Protein AF-A0A3D5HPN5-F1 (afdb_monomer_lite)

Radius of gyration: 31.4 Å; chains: 1; bounding box: 54×37×123 Å

pLDDT: mean 72.13, std 19.08, range [38.84, 93.5]

Structure (mmCIF, N/CA/C/O backbone):
data_AF-A0A3D5HPN5-F1
#
_entry.id   AF-A0A3D5HPN5-F1
#
loop_
_atom_site.group_PDB
_atom_site.id
_atom_site.type_symbol
_atom_site.label_atom_id
_atom_site.label_alt_id
_atom_site.label_comp_id
_atom_site.label_asym_id
_atom_site.label_entity_id
_atom_site.label_seq_id
_atom_site.pdbx_PDB_ins_code
_atom_site.Cartn_x
_atom_site.Cartn_y
_atom_site.Cartn_z
_atom_site.occupancy
_atom_site.B_iso_or_equiv
_atom_site.auth_seq_id
_atom_site.auth_comp_id
_atom_site.auth_asym_id
_atom_site.auth_atom_id
_atom_site.pdbx_PDB_model_num
ATOM 1 N N . HIS A 1 1 ? 16.144 11.617 48.135 1.00 42.22 1 HIS A N 1
ATOM 2 C CA . HIS A 1 1 ? 15.594 12.261 49.349 1.00 42.22 1 HIS A CA 1
ATOM 3 C C . HIS A 1 1 ? 16.142 11.553 50.582 1.00 42.22 1 HIS A C 1
ATOM 5 O O . HIS A 1 1 ? 16.387 10.356 50.492 1.00 42.22 1 HIS A O 1
ATOM 11 N N . ASN A 1 2 ? 16.353 12.266 51.689 1.00 40.66 2 ASN A N 1
ATOM 12 C CA . ASN A 1 2 ? 16.550 11.660 53.006 1.00 40.66 2 ASN A CA 1
ATOM 13 C C . ASN A 1 2 ? 15.157 11.457 53.614 1.00 40.66 2 ASN A C 1
ATOM 15 O O . ASN A 1 2 ? 14.205 12.149 53.241 1.00 40.66 2 ASN A O 1
ATOM 19 N N . THR A 1 3 ? 15.052 10.480 54.507 1.00 45.75 3 THR A N 1
ATOM 20 C CA . THR A 1 3 ? 13.902 10.179 55.369 1.00 45.75 3 THR A CA 1
ATOM 21 C C . THR A 1 3 ? 13.240 11.389 56.053 1.00 45.75 3 THR A C 1
ATOM 23 O O . THR A 1 3 ? 12.090 11.272 56.453 1.00 45.75 3 THR A O 1
ATOM 26 N N . ASP A 1 4 ? 13.888 12.556 56.102 1.00 49.00 4 ASP A N 1
ATOM 27 C CA . ASP A 1 4 ? 13.364 13.820 56.644 1.00 49.00 4 ASP A CA 1
ATOM 28 C C . ASP A 1 4 ? 12.726 14.776 55.602 1.00 49.00 4 ASP A C 1
ATOM 30 O O . ASP A 1 4 ? 12.413 15.928 55.895 1.00 49.00 4 ASP A O 1
ATOM 34 N N . GLY A 1 5 ? 12.543 14.351 54.345 1.00 49.59 5 GLY A N 1
ATOM 35 C CA . GLY A 1 5 ? 11.707 15.073 53.368 1.00 49.59 5 GLY A CA 1
ATOM 36 C C . GLY A 1 5 ? 12.278 16.381 52.792 1.00 49.59 5 GLY A C 1
ATOM 37 O O . GLY A 1 5 ? 11.596 17.057 52.020 1.00 49.59 5 GLY A O 1
ATOM 38 N N . ARG A 1 6 ? 13.532 16.745 53.087 1.00 47.00 6 ARG A N 1
ATOM 39 C CA . ARG A 1 6 ? 14.185 17.922 52.482 1.00 47.00 6 ARG A CA 1
ATOM 40 C C . ARG A 1 6 ? 14.645 17.637 51.048 1.00 47.00 6 ARG A C 1
ATOM 42 O O . ARG A 1 6 ? 15.247 16.596 50.762 1.00 47.00 6 ARG A O 1
ATOM 49 N N . LYS A 1 7 ? 14.375 18.579 50.138 1.00 51.31 7 LYS A N 1
ATOM 50 C CA . LYS A 1 7 ? 14.874 18.576 48.754 1.00 51.31 7 LYS A CA 1
ATOM 51 C C . LYS A 1 7 ? 16.008 19.590 48.639 1.00 51.31 7 LYS A C 1
ATOM 53 O O . LYS A 1 7 ? 15.831 20.742 49.016 1.00 51.31 7 LYS A O 1
ATOM 58 N N . LEU A 1 8 ? 17.161 19.135 48.162 1.00 53.38 8 LEU A N 1
ATOM 59 C CA . LEU A 1 8 ? 18.343 19.956 47.933 1.00 53.38 8 LEU A CA 1
ATOM 60 C C . LEU A 1 8 ? 18.669 19.864 46.440 1.00 53.38 8 LEU A C 1
ATOM 62 O O . LEU A 1 8 ? 18.852 18.759 45.931 1.00 53.38 8 LEU A O 1
ATOM 66 N N . GLU A 1 9 ? 18.700 20.997 45.746 1.00 52.34 9 GLU A N 1
ATOM 67 C CA . GLU A 1 9 ? 19.125 21.078 44.346 1.00 52.34 9 GLU A CA 1
ATOM 68 C C . GLU A 1 9 ? 20.562 21.601 44.311 1.00 52.34 9 GLU A C 1
ATOM 70 O O . GLU A 1 9 ? 20.848 22.677 44.836 1.00 52.34 9 GLU A O 1
ATOM 75 N N . LEU A 1 10 ? 21.484 20.818 43.743 1.00 57.06 10 LEU A N 1
ATOM 76 C CA . LEU A 1 10 ? 22.907 21.152 43.675 1.00 57.06 10 LEU A CA 1
ATOM 77 C C . LEU A 1 10 ? 23.381 21.204 42.215 1.00 57.06 10 LEU A C 1
ATOM 79 O O . LEU A 1 10 ? 23.051 20.305 41.438 1.00 57.06 10 LEU A O 1
ATOM 83 N N . PRO A 1 11 ? 24.211 22.195 41.838 1.00 53.53 11 PRO A N 1
ATOM 84 C CA . PRO A 1 11 ? 24.920 22.188 40.563 1.00 53.53 11 PRO A CA 1
ATOM 85 C C . PRO A 1 11 ? 25.829 20.957 40.440 1.00 53.53 11 PRO A C 1
ATOM 87 O O . PRO A 1 11 ? 26.523 20.580 41.387 1.00 53.53 11 PRO A O 1
ATOM 90 N N . ASN A 1 12 ? 25.873 20.358 39.248 1.00 46.84 12 ASN A N 1
ATOM 91 C CA . ASN A 1 12 ? 26.497 19.052 38.987 1.00 46.84 12 ASN A CA 1
ATOM 92 C C . ASN A 1 12 ? 27.969 18.939 39.454 1.00 46.84 12 ASN A C 1
ATOM 94 O O . ASN A 1 12 ? 28.410 17.899 39.937 1.00 46.84 12 ASN A O 1
ATOM 98 N N . ALA A 1 13 ? 28.730 20.034 39.377 1.00 53.75 13 ALA A N 1
ATOM 99 C CA . ALA A 1 13 ? 30.124 20.071 39.820 1.00 53.75 13 ALA A CA 1
ATOM 100 C C . ALA A 1 13 ? 30.289 19.887 41.343 1.00 53.75 13 ALA A C 1
ATOM 102 O O . ALA A 1 13 ? 31.284 19.319 41.792 1.00 53.75 13 ALA A O 1
ATOM 103 N N . GLN A 1 14 ? 29.311 20.333 42.138 1.00 56.56 14 GLN A N 1
ATOM 104 C CA . GLN A 1 14 ? 29.329 20.195 43.596 1.00 56.56 14 GLN A CA 1
ATOM 105 C C . GLN A 1 14 ? 28.924 18.779 44.030 1.00 56.56 14 GLN A C 1
ATOM 107 O O . GLN A 1 14 ? 29.543 18.207 44.927 1.00 56.56 14 GLN A O 1
ATOM 112 N N . TYR A 1 15 ? 27.967 18.171 43.320 1.00 58.53 15 TYR A N 1
ATOM 113 C CA . TYR A 1 15 ? 27.531 16.789 43.541 1.00 58.53 15 TYR A CA 1
ATOM 114 C C . TYR A 1 15 ? 28.690 15.786 43.446 1.00 58.53 15 TYR A C 1
ATOM 116 O O . TYR A 1 15 ? 28.858 14.933 44.315 1.00 58.53 15 TYR A O 1
ATOM 124 N N . MET A 1 16 ? 29.545 15.936 42.432 1.00 55.94 16 MET A N 1
ATOM 125 C CA . MET A 1 16 ? 30.673 15.026 42.199 1.00 55.94 16 MET A CA 1
ATOM 126 C C . MET A 1 16 ? 31.733 15.081 43.309 1.00 55.94 16 MET A C 1
ATOM 128 O O . MET A 1 16 ? 32.413 14.087 43.560 1.00 55.94 16 MET A O 1
ATOM 132 N N . LYS A 1 17 ? 31.872 16.225 43.991 1.00 62.09 17 LYS A N 1
ATOM 133 C CA . LYS A 1 17 ? 32.887 16.438 45.034 1.00 62.09 17 LYS A CA 1
ATOM 134 C C . LYS A 1 17 ? 32.486 15.835 46.381 1.00 62.09 17 LYS A C 1
ATOM 136 O O . LYS A 1 17 ? 33.342 15.387 47.137 1.00 62.09 17 LYS A O 1
ATOM 141 N N . GLU A 1 18 ? 31.190 15.799 46.662 1.00 53.56 18 GLU A N 1
ATOM 142 C CA . GLU A 1 18 ? 30.626 15.324 47.930 1.00 53.56 18 GLU A CA 1
ATOM 143 C C . GLU A 1 18 ? 29.959 13.939 47.799 1.00 53.56 18 GLU A C 1
ATOM 145 O O . GLU A 1 18 ? 29.442 13.396 48.769 1.00 53.56 18 GLU A O 1
ATOM 150 N N . PHE A 1 19 ? 30.023 13.309 46.619 1.00 52.69 19 PHE A N 1
ATOM 151 C CA . PHE A 1 19 ? 29.369 12.032 46.295 1.00 52.69 19 PHE A CA 1
ATOM 152 C C . PHE A 1 19 ? 29.635 10.894 47.302 1.00 52.69 19 PHE A C 1
ATOM 154 O O . PHE A 1 19 ? 28.786 10.023 47.497 1.00 52.69 19 PHE A O 1
ATOM 161 N N . GLN A 1 20 ? 30.790 10.893 47.976 1.00 53.38 20 GLN A N 1
ATOM 162 C CA . GLN A 1 20 ? 31.121 9.855 48.956 1.00 53.38 20 GLN A CA 1
ATOM 163 C C . GLN A 1 20 ? 30.367 9.982 50.291 1.00 53.38 20 GLN A C 1
ATOM 165 O O . GLN A 1 20 ? 30.193 8.964 50.957 1.00 53.38 20 GLN A O 1
ATOM 170 N N . SER A 1 21 ? 29.880 11.168 50.679 1.00 50.44 21 SER A N 1
ATOM 171 C CA . SER A 1 21 ? 29.141 11.350 51.942 1.00 50.44 21 SER A CA 1
ATOM 172 C C . SER A 1 21 ? 27.656 10.989 51.825 1.00 50.44 21 SER A C 1
ATOM 174 O O . SER A 1 21 ? 27.036 10.598 52.811 1.00 50.44 21 SER A O 1
ATOM 176 N N . TYR A 1 22 ? 27.084 11.049 50.618 1.00 51.06 22 TYR A N 1
ATOM 177 C CA . TYR A 1 22 ? 25.662 10.768 50.380 1.00 51.06 22 TYR A CA 1
ATOM 178 C C . TYR A 1 22 ? 25.342 9.283 50.174 1.00 51.06 22 TYR A C 1
ATOM 180 O O . TYR A 1 22 ? 24.170 8.902 50.145 1.00 51.06 22 TYR A O 1
ATOM 188 N N . LYS A 1 23 ? 26.367 8.430 50.055 1.00 50.00 23 LYS A N 1
ATOM 189 C CA . LYS A 1 23 ? 26.209 7.004 49.738 1.00 50.00 23 LYS A CA 1
ATOM 190 C C . LYS A 1 23 ? 25.506 6.203 50.844 1.00 50.00 23 LYS A C 1
ATOM 192 O O . LYS A 1 23 ? 25.018 5.111 50.568 1.00 50.00 23 LYS A O 1
ATOM 197 N N . THR A 1 24 ? 25.438 6.729 52.068 1.00 49.22 24 THR A N 1
ATOM 198 C CA . THR A 1 24 ? 25.010 5.957 53.246 1.00 49.22 24 THR A CA 1
ATOM 199 C C . THR A 1 24 ? 23.600 6.276 53.761 1.00 49.22 24 THR A C 1
ATOM 201 O O . THR A 1 24 ? 23.084 5.487 54.541 1.00 49.22 24 THR A O 1
ATOM 204 N N . GLU A 1 25 ? 22.927 7.346 53.310 1.00 45.09 25 GLU A N 1
ATOM 205 C CA . GLU A 1 25 ? 21.586 7.714 53.836 1.00 45.09 25 GLU A CA 1
ATOM 206 C C . GLU A 1 25 ? 20.528 8.121 52.789 1.00 45.09 25 GLU A C 1
ATOM 208 O O . GLU A 1 25 ? 19.445 8.589 53.143 1.00 45.09 25 GLU A O 1
ATOM 213 N N . TRP A 1 26 ? 20.779 7.939 51.489 1.00 46.66 26 TRP A N 1
ATOM 214 C CA . TRP A 1 26 ? 19.859 8.422 50.450 1.00 46.66 26 TRP A CA 1
ATOM 215 C C . TRP A 1 26 ? 19.484 7.306 49.470 1.00 46.66 26 TRP A C 1
ATOM 217 O O . TRP A 1 26 ? 20.322 6.806 48.724 1.00 46.66 26 TRP A O 1
ATOM 227 N N . LYS A 1 27 ? 18.196 6.933 49.428 1.00 46.19 27 LYS A N 1
ATOM 228 C CA . LYS A 1 27 ? 17.642 6.142 48.318 1.00 46.19 27 LYS A CA 1
ATOM 229 C C . LYS A 1 27 ? 17.498 7.044 47.092 1.00 46.19 27 LYS A C 1
ATOM 231 O O . LYS A 1 27 ? 16.880 8.113 47.163 1.00 46.19 27 LYS A O 1
ATOM 236 N N . VAL A 1 28 ? 18.066 6.589 45.979 1.00 46.81 28 VAL A N 1
ATOM 237 C CA . VAL A 1 28 ? 17.855 7.161 44.648 1.00 46.81 28 VAL A CA 1
ATOM 238 C C . VAL A 1 28 ? 16.381 6.959 44.307 1.00 46.81 28 VAL A C 1
ATOM 240 O O . VAL A 1 28 ? 15.907 5.828 44.236 1.00 46.81 28 VAL A O 1
ATOM 243 N N . VAL A 1 29 ? 15.638 8.057 44.193 1.00 46.69 29 VAL A N 1
ATOM 244 C CA . VAL A 1 29 ? 14.293 8.033 43.619 1.00 46.69 29 VAL A CA 1
ATOM 245 C C . VAL A 1 29 ? 14.517 8.148 42.124 1.00 46.69 29 VAL A C 1
ATOM 247 O O . VAL A 1 29 ? 15.005 9.180 41.662 1.00 46.69 29 VAL A O 1
ATOM 250 N N . ASP A 1 30 ? 14.249 7.054 41.415 1.00 44.34 30 ASP A N 1
ATOM 251 C CA . ASP A 1 30 ? 14.296 7.019 39.964 1.00 44.34 30 ASP A CA 1
ATOM 252 C C . ASP A 1 30 ? 13.464 8.155 39.383 1.00 44.34 30 ASP A C 1
ATOM 254 O O . ASP A 1 30 ? 12.401 8.525 39.889 1.00 44.34 30 ASP A O 1
ATOM 258 N N . ASN A 1 31 ? 14.029 8.712 38.323 1.00 41.84 31 ASN A N 1
ATOM 259 C CA . ASN A 1 31 ? 13.531 9.806 37.521 1.00 41.84 31 ASN A CA 1
ATOM 260 C C . ASN A 1 31 ? 12.000 9.744 37.387 1.00 41.84 31 ASN A C 1
ATOM 262 O O . ASN A 1 31 ? 11.464 8.877 36.695 1.00 41.84 31 ASN A O 1
ATOM 266 N N . ILE A 1 32 ? 11.291 10.677 38.025 1.00 45.50 32 ILE A N 1
ATOM 267 C CA . ILE A 1 32 ? 9.879 10.903 37.726 1.00 45.50 32 ILE A CA 1
ATOM 268 C C . ILE A 1 32 ? 9.870 11.563 36.347 1.00 45.50 32 ILE A C 1
ATOM 270 O O . ILE A 1 32 ? 9.949 12.784 36.230 1.00 45.50 32 ILE A O 1
ATOM 274 N N . GLN A 1 33 ? 9.848 10.743 35.294 1.00 45.28 33 GLN A N 1
ATOM 275 C CA . GLN A 1 33 ? 9.456 11.199 33.971 1.00 45.28 33 GLN A CA 1
ATOM 276 C C . GLN A 1 33 ? 8.007 11.648 34.101 1.00 45.28 33 GLN A C 1
ATOM 278 O O . GLN A 1 33 ? 7.089 10.835 34.165 1.00 45.28 33 GLN A O 1
ATOM 283 N N . THR A 1 34 ? 7.802 12.954 34.220 1.00 43.41 34 THR A N 1
ATOM 284 C CA . THR A 1 34 ? 6.497 13.553 33.983 1.00 43.41 34 THR A CA 1
ATOM 285 C C . THR A 1 34 ? 6.050 13.100 32.598 1.00 43.41 34 THR A C 1
ATOM 287 O O . THR A 1 34 ? 6.672 13.473 31.601 1.00 43.41 34 THR A O 1
ATOM 290 N N . GLU A 1 35 ? 5.026 12.248 32.540 1.00 51.44 35 GLU A N 1
ATOM 291 C CA . GLU A 1 35 ? 4.391 11.877 31.280 1.00 51.44 35 GLU A CA 1
ATOM 292 C C . GLU A 1 35 ? 4.008 13.174 30.552 1.00 51.44 35 GLU A C 1
ATOM 294 O O . GLU A 1 35 ? 3.398 14.053 31.169 1.00 51.44 35 GLU A O 1
ATOM 299 N N . PRO A 1 36 ? 4.383 13.362 29.276 1.00 44.97 36 PRO A N 1
ATOM 300 C CA . PRO A 1 36 ? 3.988 14.556 28.547 1.00 44.97 36 PRO A CA 1
ATOM 301 C C . PRO A 1 36 ? 2.453 14.633 28.493 1.00 44.97 36 PRO A C 1
ATOM 303 O O . PRO A 1 36 ? 1.799 13.794 27.876 1.00 44.97 36 PRO A O 1
ATOM 306 N N . THR A 1 37 ? 1.877 15.665 29.123 1.00 50.19 37 THR A N 1
ATOM 307 C CA . THR A 1 37 ? 0.427 15.963 29.212 1.00 50.19 37 THR A CA 1
ATOM 308 C C . THR A 1 37 ? -0.190 16.409 27.881 1.00 50.19 37 THR A C 1
ATOM 310 O O . THR A 1 37 ? -1.213 17.084 27.827 1.00 50.19 37 THR A O 1
ATOM 313 N N . VAL A 1 38 ? 0.402 16.003 26.769 1.00 48.47 38 VAL A N 1
ATOM 314 C CA . VAL A 1 38 ? -0.267 15.987 25.481 1.00 48.47 38 VAL A CA 1
ATOM 315 C C . VAL A 1 38 ? -0.040 14.578 24.978 1.00 48.47 38 VAL A C 1
ATOM 317 O O . VAL A 1 38 ? 1.082 14.219 24.623 1.00 48.47 38 VAL A O 1
ATOM 320 N N . LYS A 1 39 ? -1.095 13.753 24.941 1.00 46.75 39 LYS A N 1
ATOM 321 C CA . LYS A 1 39 ? -1.110 12.633 23.998 1.00 46.75 39 LYS A CA 1
ATOM 322 C C . LYS A 1 39 ? -0.911 13.280 22.633 1.00 46.75 39 LYS A C 1
ATOM 324 O O . LYS A 1 39 ? -1.887 13.714 22.031 1.00 46.75 39 LYS A O 1
ATOM 329 N N . LYS A 1 40 ? 0.339 13.395 22.177 1.00 41.81 40 LYS A N 1
ATOM 330 C CA . LYS A 1 40 ? 0.646 13.697 20.788 1.00 41.81 40 LYS A CA 1
ATOM 331 C C . LYS A 1 40 ? -0.064 12.581 20.045 1.00 41.81 40 LYS A C 1
ATOM 333 O O . LYS A 1 40 ? 0.291 11.407 20.180 1.00 41.81 40 LYS A O 1
ATOM 338 N N . THR A 1 41 ? -1.190 12.898 19.422 1.00 44.81 41 THR A N 1
ATOM 339 C CA . THR A 1 41 ? -1.869 11.954 18.555 1.00 44.81 41 THR A CA 1
ATOM 340 C C . THR A 1 41 ? -0.815 11.570 17.538 1.00 44.81 41 THR A C 1
ATOM 342 O O . THR A 1 41 ? -0.375 12.419 16.773 1.00 44.81 41 THR A O 1
ATOM 345 N N . LYS A 1 42 ? -0.359 10.311 17.565 1.00 49.69 42 LYS A N 1
ATOM 346 C CA . LYS A 1 42 ? 0.682 9.771 16.668 1.00 49.69 42 LYS A CA 1
ATOM 347 C C . LYS A 1 42 ? 0.391 9.995 15.173 1.00 49.69 42 LYS A C 1
ATOM 349 O O . LYS A 1 42 ? 1.218 9.665 14.343 1.00 49.69 42 LYS A O 1
ATOM 354 N N . LEU A 1 43 ? -0.795 10.507 14.857 1.00 52.09 43 LEU A N 1
ATOM 355 C CA . LEU A 1 43 ? -1.311 10.816 13.538 1.00 52.09 43 LEU A CA 1
ATOM 356 C C . LEU A 1 43 ? -1.069 12.267 13.084 1.00 52.09 43 LEU A C 1
ATOM 358 O O . LEU A 1 43 ? -1.373 12.572 11.945 1.00 52.09 43 LEU A O 1
ATOM 362 N N . SER A 1 44 ? -0.565 13.159 13.950 1.00 49.09 44 SER A N 1
ATOM 363 C CA . SER A 1 44 ? -0.271 14.554 13.568 1.00 49.09 44 SER A CA 1
ATOM 364 C C . SER A 1 44 ? 1.073 14.717 12.848 1.00 49.09 44 SER A C 1
ATOM 366 O O . SER A 1 44 ? 1.325 15.784 12.312 1.00 49.09 44 SER A O 1
ATOM 368 N N . ASP A 1 45 ? 1.913 13.676 12.859 1.00 55.88 45 ASP A N 1
ATOM 369 C CA . ASP A 1 45 ? 3.194 13.599 12.138 1.00 55.88 45 ASP A CA 1
ATOM 370 C C . ASP A 1 45 ? 3.068 12.671 10.904 1.00 55.88 45 ASP A C 1
ATOM 372 O O . ASP A 1 45 ? 4.021 11.999 10.516 1.00 55.88 45 ASP A O 1
ATOM 376 N N . PHE A 1 46 ? 1.853 12.501 10.371 1.00 72.12 46 PHE A N 1
ATOM 377 C CA . PHE A 1 46 ? 1.599 11.604 9.248 1.00 72.12 46 PHE A CA 1
ATOM 378 C C . PHE A 1 46 ? 1.802 12.365 7.942 1.00 72.12 46 PHE A C 1
ATOM 380 O O . PHE A 1 46 ? 0.881 13.038 7.513 1.00 72.12 46 PHE A O 1
ATOM 387 N N . GLU A 1 47 ? 2.988 12.270 7.347 1.00 80.31 47 GLU A N 1
ATOM 388 C CA . GLU A 1 47 ? 3.288 12.862 6.039 1.00 80.31 47 GLU A CA 1
ATOM 389 C C . GLU A 1 47 ? 3.090 11.815 4.937 1.00 80.31 47 GLU A C 1
ATOM 391 O O . GLU A 1 47 ? 3.686 10.730 4.975 1.00 80.31 47 GLU A O 1
ATOM 396 N N . VAL A 1 48 ? 2.232 12.134 3.969 1.00 86.06 48 VAL A N 1
ATOM 397 C CA . VAL A 1 48 ? 1.980 11.311 2.784 1.00 86.06 48 VAL A CA 1
ATOM 398 C C . VAL A 1 48 ? 2.190 12.156 1.547 1.00 86.06 48 VAL A C 1
ATOM 400 O O . VAL A 1 48 ? 1.560 13.194 1.377 1.00 86.06 48 VAL A O 1
ATOM 403 N N . MET A 1 49 ? 3.052 11.663 0.671 1.00 88.44 49 MET A N 1
ATOM 404 C CA . MET A 1 49 ? 3.338 12.271 -0.616 1.00 88.44 49 MET A CA 1
ATOM 405 C C . MET A 1 49 ? 2.755 11.422 -1.740 1.00 88.44 49 MET A C 1
ATOM 407 O O . MET A 1 49 ? 2.567 10.208 -1.584 1.00 88.44 49 MET A O 1
ATOM 411 N N . ASP A 1 50 ? 2.499 12.037 -2.886 1.00 87.25 50 ASP A N 1
ATOM 412 C CA . ASP A 1 50 ? 2.335 11.282 -4.125 1.00 87.25 50 ASP A CA 1
ATOM 413 C C . ASP A 1 50 ? 3.681 10.712 -4.626 1.00 87.25 50 ASP A C 1
ATOM 415 O O . ASP A 1 50 ? 4.687 10.671 -3.906 1.00 87.25 50 ASP A O 1
ATOM 419 N N . LEU A 1 51 ? 3.686 10.198 -5.856 1.00 83.06 51 LEU A N 1
ATOM 420 C CA . LEU A 1 51 ? 4.887 9.650 -6.489 1.00 83.06 51 LEU A CA 1
ATOM 421 C C . LEU A 1 51 ? 5.836 10.736 -7.020 1.00 83.06 51 LEU A C 1
ATOM 423 O O . LEU A 1 51 ? 7.028 10.462 -7.163 1.00 83.06 51 LEU A O 1
ATOM 427 N N . ASP A 1 52 ? 5.321 11.939 -7.272 1.00 82.62 52 ASP A N 1
ATOM 428 C CA . ASP A 1 52 ? 6.051 13.116 -7.746 1.00 82.62 52 ASP A CA 1
ATOM 429 C C . ASP A 1 52 ? 6.703 13.902 -6.588 1.00 82.62 52 ASP A C 1
ATOM 431 O O . ASP A 1 52 ? 7.619 14.700 -6.798 1.00 82.62 52 ASP A O 1
ATOM 435 N N . GLY A 1 53 ? 6.301 13.613 -5.347 1.00 79.50 53 GLY A N 1
ATOM 436 C CA . GLY A 1 53 ? 6.816 14.223 -4.124 1.00 79.50 53 GLY A CA 1
ATOM 437 C C . GLY A 1 53 ? 5.975 15.385 -3.598 1.00 79.50 53 GLY A C 1
ATOM 438 O O . GLY A 1 53 ? 6.422 16.070 -2.678 1.00 79.50 53 GLY A O 1
ATOM 439 N N . GLU A 1 54 ? 4.779 15.605 -4.142 1.00 84.81 54 GLU A N 1
ATOM 440 C CA . GLU A 1 54 ? 3.844 16.605 -3.629 1.00 84.81 54 GLU A CA 1
ATOM 441 C C . GLU A 1 54 ? 3.186 16.098 -2.338 1.00 84.81 54 GLU A C 1
ATOM 443 O O . GLU A 1 54 ? 2.789 14.934 -2.236 1.00 84.81 54 GLU A O 1
ATOM 448 N N . ASP A 1 55 ? 3.073 16.969 -1.334 1.00 86.50 55 ASP A N 1
ATOM 449 C CA . ASP A 1 55 ? 2.448 16.637 -0.051 1.00 86.50 55 ASP A CA 1
ATOM 450 C C . ASP A 1 55 ? 0.918 16.607 -0.194 1.00 86.50 55 ASP A C 1
ATOM 452 O O . ASP A 1 55 ? 0.276 17.632 -0.424 1.00 86.50 55 ASP A O 1
ATOM 456 N N . LEU A 1 56 ? 0.334 15.418 -0.029 1.00 85.06 56 LEU A N 1
ATOM 457 C CA . LEU A 1 56 ? -1.109 15.168 -0.099 1.00 85.06 56 LEU A CA 1
ATOM 458 C C . LEU A 1 56 ? -1.700 14.791 1.262 1.00 85.06 56 LEU A C 1
ATOM 460 O O . LEU A 1 56 ? -2.784 14.208 1.344 1.00 85.06 56 LEU A O 1
ATOM 464 N N . THR A 1 57 ? -1.009 15.115 2.353 1.00 85.25 57 THR A N 1
ATOM 465 C CA . THR A 1 57 ? -1.417 14.748 3.710 1.00 85.25 57 THR A CA 1
ATOM 466 C C . THR A 1 57 ? -2.817 15.252 4.052 1.00 85.25 57 THR A C 1
ATOM 468 O O . THR A 1 57 ? -3.650 14.487 4.537 1.00 85.25 57 THR A O 1
ATOM 471 N N . GLU A 1 58 ? -3.114 16.528 3.801 1.00 81.25 58 GLU A N 1
ATOM 472 C CA . GLU A 1 58 ? -4.417 17.109 4.147 1.00 81.25 58 GLU A CA 1
ATOM 473 C C . GLU A 1 58 ? -5.559 16.497 3.329 1.00 81.25 58 GLU A C 1
ATOM 475 O O . GLU A 1 58 ? -6.620 16.186 3.878 1.00 81.25 58 GLU A O 1
ATOM 480 N N . GLU A 1 59 ? -5.335 16.259 2.036 1.00 82.31 59 GLU A N 1
ATOM 481 C CA . GLU A 1 59 ? -6.296 15.576 1.169 1.00 82.31 59 GLU A CA 1
ATOM 482 C C . GLU A 1 59 ? -6.541 14.149 1.665 1.00 82.31 59 GLU A C 1
ATOM 484 O O . GLU A 1 59 ? -7.683 13.736 1.858 1.00 82.31 59 GLU A O 1
ATOM 489 N N . PHE A 1 60 ? -5.470 13.422 1.984 1.00 81.69 60 PHE A N 1
ATOM 490 C CA . PHE A 1 60 ? -5.556 12.061 2.494 1.00 81.69 60 PHE A CA 1
ATOM 491 C C . PHE A 1 60 ? -6.300 11.982 3.838 1.00 81.69 60 PHE A C 1
ATOM 493 O O . PHE A 1 60 ? -7.078 11.056 4.075 1.00 81.69 60 PHE A O 1
ATOM 500 N N . LEU A 1 61 ? -6.079 12.945 4.737 1.00 79.94 61 LEU A N 1
ATOM 501 C CA . LEU A 1 61 ? -6.723 12.992 6.053 1.00 79.94 61 LEU A CA 1
ATOM 502 C C . LEU A 1 61 ? -8.178 13.476 5.999 1.00 79.94 61 LEU A C 1
ATOM 504 O O . LEU A 1 61 ? -8.970 13.079 6.859 1.00 79.94 61 LEU A O 1
ATOM 508 N N . SER A 1 62 ? -8.519 14.324 5.027 1.00 81.56 62 SER A N 1
ATOM 509 C CA . SER A 1 62 ? -9.869 14.869 4.840 1.00 81.56 62 SER A CA 1
ATOM 510 C C . SER A 1 62 ? -10.811 13.928 4.092 1.00 81.56 62 SER A C 1
ATOM 512 O O . SER A 1 62 ? -12.013 14.187 4.052 1.00 81.56 62 SER A O 1
ATOM 514 N N . GLU A 1 63 ? -10.309 12.813 3.553 1.00 81.62 63 GLU A N 1
ATOM 515 C CA . GLU A 1 63 ? -11.166 11.814 2.930 1.00 81.62 63 GLU A CA 1
ATOM 516 C C . GLU A 1 63 ? -12.200 11.249 3.908 1.00 81.62 63 GLU A C 1
ATOM 518 O O . GLU A 1 63 ? -11.883 10.600 4.914 1.00 81.62 63 GLU A O 1
ATOM 523 N N . GLU A 1 64 ? -13.465 11.464 3.554 1.00 82.38 64 GLU A N 1
ATOM 524 C CA . GLU A 1 64 ? -14.598 10.888 4.255 1.00 82.38 64 GLU A CA 1
ATOM 525 C C . GLU A 1 64 ? -14.901 9.470 3.755 1.00 82.38 64 GLU A C 1
ATOM 527 O O . GLU A 1 64 ? -14.818 9.160 2.562 1.00 82.38 64 GLU A O 1
ATOM 532 N N . GLY A 1 65 ? -15.303 8.610 4.686 1.00 86.75 65 GLY A N 1
ATOM 533 C CA . GLY A 1 65 ? -15.666 7.225 4.439 1.00 86.75 65 GLY A CA 1
ATOM 534 C C . GLY A 1 65 ? -14.569 6.230 4.797 1.00 86.75 65 GLY A C 1
ATOM 535 O O . GLY A 1 65 ? -13.501 6.560 5.316 1.00 86.75 65 GLY A O 1
ATOM 536 N N . TYR A 1 66 ? -14.877 4.960 4.542 1.00 89.94 66 TYR A N 1
ATOM 537 C CA . TYR A 1 66 ? -13.954 3.865 4.785 1.00 89.94 66 TYR A CA 1
ATOM 538 C C . TYR A 1 66 ? -12.954 3.750 3.635 1.00 89.94 66 TYR A C 1
ATOM 540 O O . TYR A 1 66 ? -13.343 3.545 2.484 1.00 89.94 66 TYR A O 1
ATOM 548 N N . THR A 1 67 ? -11.670 3.802 3.977 1.00 90.69 67 THR A N 1
ATOM 549 C CA . THR A 1 67 ? -10.563 3.585 3.045 1.00 90.69 67 THR A CA 1
ATOM 550 C C . THR A 1 67 ? -9.732 2.406 3.530 1.00 90.69 67 THR A C 1
ATOM 552 O O . THR A 1 67 ? -9.334 2.323 4.697 1.00 90.69 67 THR A O 1
ATOM 555 N N . LEU A 1 68 ? -9.470 1.464 2.628 1.00 92.19 68 LEU A N 1
ATOM 556 C CA . LEU A 1 68 ? -8.563 0.355 2.870 1.00 92.19 68 LEU A CA 1
ATOM 557 C C . LEU A 1 68 ? -7.158 0.762 2.432 1.00 92.19 68 LEU A C 1
ATOM 559 O O . LEU A 1 68 ? -6.879 0.919 1.246 1.00 92.19 68 LEU A O 1
ATOM 563 N N . MET A 1 69 ? -6.264 0.910 3.399 1.00 91.88 69 MET A N 1
ATOM 564 C CA . MET A 1 69 ? -4.882 1.292 3.160 1.00 91.88 69 MET A CA 1
ATOM 565 C C . MET A 1 69 ? -3.972 0.066 3.241 1.00 91.88 69 MET A C 1
ATOM 567 O O . MET A 1 69 ? -3.870 -0.601 4.273 1.00 91.88 69 MET A O 1
ATOM 571 N N . ILE A 1 70 ? -3.285 -0.234 2.148 1.00 93.25 70 ILE A N 1
ATOM 572 C CA . ILE A 1 70 ? -2.265 -1.277 2.072 1.00 93.25 70 ILE A CA 1
ATOM 573 C C . ILE A 1 70 ? -0.925 -0.626 2.397 1.00 93.25 70 ILE A C 1
ATOM 575 O O . ILE A 1 70 ? -0.492 0.282 1.702 1.00 93.25 70 ILE A O 1
ATOM 579 N N . VAL A 1 71 ? -0.259 -1.086 3.449 1.00 92.12 71 VAL A N 1
ATOM 580 C CA . VAL A 1 71 ? 0.995 -0.499 3.932 1.00 92.12 71 VAL A CA 1
ATOM 581 C C . VAL A 1 71 ? 2.166 -1.421 3.623 1.00 92.12 71 VAL A C 1
ATOM 583 O O . VAL A 1 71 ? 2.146 -2.602 3.981 1.00 92.12 71 VAL A O 1
ATOM 586 N N . ALA A 1 72 ? 3.213 -0.867 3.016 1.00 91.94 72 ALA A N 1
ATOM 587 C CA . ALA A 1 72 ? 4.468 -1.559 2.756 1.00 91.94 72 ALA A CA 1
ATOM 588 C C . ALA A 1 72 ? 5.646 -0.679 3.178 1.00 91.94 72 ALA A C 1
ATOM 590 O O . ALA A 1 72 ? 6.056 0.213 2.450 1.00 91.94 72 ALA A O 1
ATOM 591 N N . HIS A 1 73 ? 6.211 -0.908 4.362 1.00 88.75 73 HIS A N 1
ATOM 592 C CA . HIS A 1 73 ? 7.298 -0.052 4.852 1.00 88.75 73 HIS A CA 1
ATOM 593 C C . HIS A 1 73 ? 8.639 -0.278 4.131 1.00 88.75 73 HIS A C 1
ATOM 595 O O . HIS A 1 73 ? 9.590 0.451 4.369 1.00 88.75 73 HIS A O 1
ATOM 601 N N . GLU A 1 74 ? 8.774 -1.350 3.352 1.00 88.06 74 GLU A N 1
ATOM 602 C CA . GLU A 1 74 ? 9.998 -1.671 2.618 1.00 88.06 74 GLU A CA 1
ATOM 603 C C . GLU A 1 74 ? 9.650 -2.573 1.436 1.00 88.06 74 GLU A C 1
ATOM 605 O O . GLU A 1 74 ? 8.994 -3.603 1.610 1.00 88.06 74 GLU A O 1
ATOM 610 N N . LEU A 1 75 ? 10.110 -2.215 0.246 1.00 87.38 75 LEU A N 1
ATOM 611 C CA . LEU A 1 75 ? 9.911 -3.009 -0.958 1.00 87.38 75 LEU A CA 1
ATOM 612 C C . LEU A 1 75 ? 11.069 -4.003 -1.121 1.00 87.38 75 LEU A C 1
ATOM 614 O O . LEU A 1 75 ? 12.231 -3.649 -0.943 1.00 87.38 75 LEU A O 1
ATOM 618 N N . LYS A 1 76 ? 10.755 -5.270 -1.421 1.00 87.88 76 LYS A N 1
ATOM 619 C CA . LYS A 1 76 ? 11.754 -6.338 -1.594 1.00 87.88 76 LYS A CA 1
ATOM 620 C C . LYS A 1 76 ? 12.030 -6.568 -3.076 1.00 87.88 76 LYS A C 1
ATOM 622 O O . LYS A 1 76 ? 11.298 -7.300 -3.745 1.00 87.88 76 LYS A O 1
ATOM 627 N N . TYR A 1 77 ? 13.073 -5.914 -3.569 1.00 84.38 77 TYR A N 1
ATOM 628 C CA . TYR A 1 77 ? 13.564 -6.052 -4.932 1.00 84.38 77 TYR A CA 1
ATOM 629 C C . TYR A 1 77 ? 15.085 -5.898 -4.975 1.00 84.38 77 TYR A C 1
ATOM 631 O O . TYR A 1 77 ? 15.675 -5.216 -4.138 1.00 84.38 77 TYR A O 1
ATOM 639 N N . ASP A 1 78 ? 15.689 -6.490 -5.995 1.00 77.31 78 ASP A N 1
ATOM 640 C CA . ASP A 1 78 ? 17.032 -6.170 -6.456 1.00 77.31 78 ASP A CA 1
ATOM 641 C C . ASP A 1 78 ? 16.927 -5.278 -7.696 1.00 77.31 78 ASP A C 1
ATOM 643 O O . ASP A 1 78 ? 15.969 -5.376 -8.467 1.00 77.31 78 ASP A O 1
ATOM 647 N N . SER A 1 79 ? 17.894 -4.389 -7.902 1.00 76.25 79 SER A N 1
ATOM 648 C CA . SER A 1 79 ? 17.953 -3.548 -9.094 1.00 76.25 79 SER A CA 1
ATOM 649 C C . SER A 1 79 ? 19.226 -3.819 -9.883 1.00 76.25 79 SER A C 1
ATOM 651 O O . SER A 1 79 ? 20.328 -3.865 -9.339 1.00 76.25 79 SER A O 1
ATOM 653 N N . GLU A 1 80 ? 19.075 -3.993 -11.191 1.00 72.38 80 GLU A N 1
ATOM 654 C CA . GLU A 1 80 ? 20.191 -4.112 -12.122 1.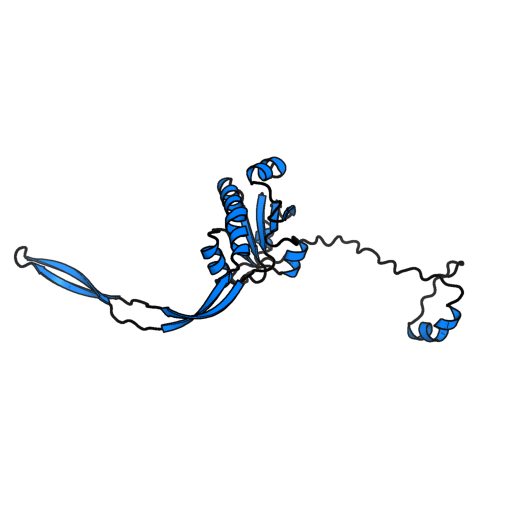00 72.38 80 GLU A CA 1
ATOM 655 C C . GLU A 1 80 ? 20.084 -3.029 -13.197 1.00 72.38 80 GLU A C 1
ATOM 657 O O . GLU A 1 80 ? 18.998 -2.719 -13.690 1.00 72.38 80 GLU A O 1
ATOM 662 N N . MET A 1 81 ? 21.214 -2.419 -13.556 1.00 66.88 81 MET A N 1
ATOM 663 C CA . MET A 1 81 ? 21.255 -1.516 -14.703 1.00 66.88 81 MET A CA 1
ATOM 664 C C . MET A 1 81 ? 21.233 -2.355 -15.975 1.00 66.88 81 MET A C 1
ATOM 666 O O . MET A 1 81 ? 22.152 -3.135 -16.224 1.00 66.88 81 MET A O 1
ATOM 670 N N . ALA A 1 82 ? 20.196 -2.176 -16.783 1.00 55.44 82 ALA A N 1
ATOM 671 C CA . ALA A 1 82 ? 20.063 -2.820 -18.075 1.00 55.44 82 ALA A CA 1
ATOM 672 C C . ALA A 1 82 ? 20.029 -1.758 -19.181 1.00 55.44 82 ALA A C 1
ATOM 674 O O . ALA A 1 82 ? 19.545 -0.642 -18.996 1.00 55.44 82 ALA A O 1
ATOM 675 N N . THR A 1 83 ? 20.549 -2.108 -20.352 1.00 48.78 83 THR A N 1
ATOM 676 C CA . THR A 1 83 ? 20.411 -1.290 -21.561 1.00 48.78 83 THR A CA 1
ATOM 677 C C . THR A 1 83 ? 19.327 -1.919 -22.421 1.00 48.78 83 THR A C 1
ATOM 679 O O . THR A 1 83 ? 19.365 -3.125 -22.671 1.00 48.78 83 THR A O 1
ATOM 682 N N . MET A 1 84 ? 18.348 -1.133 -22.862 1.00 47.75 84 MET A N 1
ATOM 683 C CA . MET A 1 84 ? 17.390 -1.561 -23.882 1.00 47.75 84 MET A CA 1
ATOM 684 C C . MET A 1 84 ? 17.544 -0.641 -25.085 1.00 47.75 84 MET A C 1
ATOM 686 O O . MET A 1 84 ? 17.577 0.579 -24.943 1.00 47.75 84 MET A O 1
ATOM 690 N N . VAL A 1 85 ? 17.640 -1.243 -26.270 1.00 51.22 85 VAL A N 1
ATOM 691 C CA . VAL A 1 85 ? 17.558 -0.508 -27.532 1.00 51.22 85 VAL A CA 1
ATOM 692 C C . VAL A 1 85 ? 16.085 -0.190 -27.753 1.00 51.22 85 VAL A C 1
ATOM 694 O O . VAL A 1 85 ? 15.302 -1.088 -28.066 1.00 51.22 85 VAL A O 1
ATOM 697 N N . ILE A 1 86 ? 15.695 1.067 -27.556 1.00 51.62 86 ILE A N 1
ATOM 698 C CA . ILE A 1 86 ? 14.339 1.513 -27.887 1.00 51.62 86 ILE A CA 1
ATOM 699 C C . ILE A 1 86 ? 14.303 1.814 -29.387 1.00 51.62 86 ILE A C 1
ATOM 701 O O . ILE A 1 86 ? 15.144 2.550 -29.904 1.00 51.62 86 ILE A O 1
ATOM 705 N N . GLN A 1 87 ? 13.352 1.204 -30.097 1.00 44.22 87 GLN A N 1
ATOM 706 C CA . GLN A 1 87 ? 13.115 1.446 -31.520 1.00 44.22 87 GLN A CA 1
ATOM 707 C C . GLN A 1 87 ? 11.971 2.450 -31.689 1.00 44.22 87 GLN A C 1
ATOM 709 O O . GLN A 1 87 ? 10.825 2.059 -31.911 1.00 44.22 87 GLN A O 1
ATOM 714 N N . ASP A 1 88 ? 12.269 3.745 -31.607 1.00 38.94 88 ASP A N 1
ATOM 715 C CA . ASP A 1 88 ? 11.288 4.764 -31.981 1.00 38.94 88 ASP A CA 1
ATOM 716 C C . ASP A 1 88 ? 11.140 4.786 -33.507 1.00 38.94 88 ASP A C 1
ATOM 718 O O . ASP A 1 88 ? 12.043 5.177 -34.249 1.00 38.94 88 ASP A O 1
ATOM 722 N N . THR A 1 89 ? 9.992 4.317 -34.000 1.00 55.41 89 THR A N 1
ATOM 723 C CA . THR A 1 89 ? 9.686 4.316 -35.435 1.00 55.41 89 THR A CA 1
ATOM 724 C C . THR A 1 89 ? 9.113 5.677 -35.820 1.00 55.41 89 THR A C 1
ATOM 726 O O . THR A 1 89 ? 7.944 5.955 -35.559 1.00 55.41 89 THR A O 1
ATOM 729 N N . THR A 1 90 ? 9.912 6.530 -36.465 1.00 41.72 90 THR A N 1
ATOM 730 C CA . THR A 1 90 ? 9.391 7.759 -37.088 1.00 41.72 90 THR A CA 1
ATOM 731 C C . THR A 1 90 ? 8.856 7.434 -38.484 1.00 41.72 90 THR A C 1
ATOM 733 O O . THR A 1 90 ? 9.592 6.952 -39.350 1.00 41.72 90 THR A O 1
ATOM 736 N N . TYR A 1 91 ? 7.569 7.689 -38.717 1.00 42.12 91 TYR A N 1
ATOM 737 C CA . TYR A 1 91 ? 6.930 7.503 -40.021 1.00 42.12 91 TYR A CA 1
ATOM 738 C C . TYR A 1 91 ? 7.030 8.791 -40.844 1.00 42.12 91 TYR A C 1
ATOM 740 O O . TYR A 1 91 ? 6.521 9.827 -40.418 1.00 42.12 91 TYR A O 1
ATOM 748 N N . LEU A 1 92 ? 7.624 8.730 -42.041 1.00 43.47 92 LEU A N 1
ATOM 749 C CA . LEU A 1 92 ? 7.383 9.756 -43.055 1.00 43.47 92 LEU A CA 1
ATOM 750 C C . LEU A 1 92 ? 6.044 9.434 -43.716 1.00 43.47 92 LEU A C 1
ATOM 752 O O . LEU A 1 92 ? 5.810 8.312 -44.171 1.00 43.47 92 LEU A O 1
ATOM 756 N N . THR A 1 93 ? 5.149 10.414 -43.705 1.00 40.94 93 THR A N 1
ATOM 757 C CA . THR A 1 93 ? 3.852 10.322 -44.371 1.00 40.94 93 THR A CA 1
ATOM 758 C C . THR A 1 93 ? 3.965 11.103 -45.668 1.00 40.94 93 THR A C 1
ATOM 760 O O . THR A 1 93 ? 3.943 12.330 -45.629 1.00 40.94 93 THR A O 1
ATOM 763 N N . ASP A 1 94 ? 4.121 10.404 -46.789 1.00 38.84 94 ASP A N 1
ATOM 764 C CA . ASP A 1 94 ? 4.142 11.030 -48.111 1.00 38.84 94 ASP A CA 1
ATOM 765 C C . ASP A 1 94 ? 2.794 10.799 -48.804 1.00 38.84 94 ASP A C 1
ATOM 767 O O . ASP A 1 94 ? 2.163 9.751 -48.632 1.00 38.84 94 ASP A O 1
ATOM 771 N N . THR A 1 95 ? 2.311 11.788 -49.553 1.00 49.38 95 THR A N 1
ATOM 772 C CA . THR A 1 95 ? 1.023 11.687 -50.260 1.00 49.38 95 THR A CA 1
ATOM 773 C C . THR A 1 95 ? 1.289 11.542 -51.747 1.00 49.38 95 THR A C 1
ATOM 775 O O . THR A 1 95 ? 1.808 12.461 -52.376 1.00 49.38 95 THR A O 1
ATOM 778 N N . ILE A 1 96 ? 0.922 10.399 -52.323 1.00 48.06 96 ILE A N 1
ATOM 779 C CA . ILE A 1 96 ? 0.997 10.170 -53.766 1.00 48.06 96 ILE A CA 1
ATOM 780 C C . ILE A 1 96 ? -0.383 10.450 -54.361 1.00 48.06 96 ILE A C 1
ATOM 782 O O . ILE A 1 96 ? -1.392 9.924 -53.894 1.00 48.06 96 ILE A O 1
ATOM 786 N N . MET A 1 97 ? -0.433 11.283 -55.398 1.00 43.03 97 MET A N 1
ATOM 787 C CA . MET A 1 97 ? -1.645 11.492 -56.192 1.00 43.03 97 MET A CA 1
ATOM 788 C C . MET A 1 97 ? -1.744 10.377 -57.234 1.00 43.03 97 MET A C 1
ATOM 790 O O . MET A 1 97 ? -0.859 10.239 -58.079 1.00 43.03 97 MET A O 1
ATOM 794 N N . VAL A 1 98 ? -2.805 9.577 -57.166 1.00 54.50 98 VAL A N 1
ATOM 795 C CA . VAL A 1 98 ? -3.082 8.495 -58.112 1.00 54.50 98 VAL A CA 1
ATOM 796 C C . VAL A 1 98 ? -4.205 8.952 -59.036 1.00 54.50 98 VAL A C 1
ATOM 798 O O . VAL A 1 98 ? -5.318 9.228 -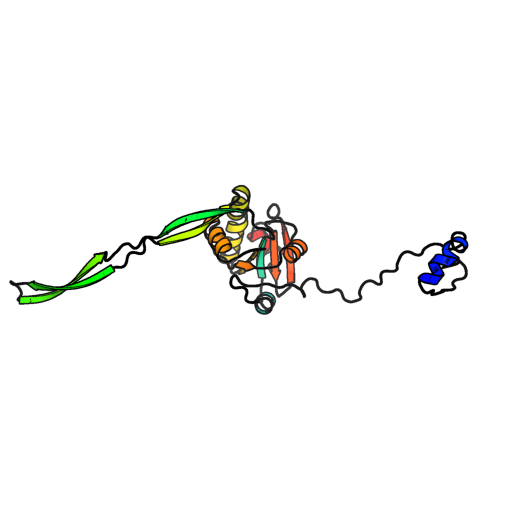58.589 1.00 54.50 98 VAL A O 1
ATOM 801 N N . PHE A 1 99 ? -3.895 9.058 -60.328 1.00 45.56 99 PHE A N 1
ATOM 802 C CA . PHE A 1 99 ? -4.864 9.388 -61.370 1.00 45.56 99 PHE A CA 1
ATOM 803 C C . PHE A 1 99 ? -5.360 8.098 -62.017 1.00 45.56 99 PHE A C 1
ATOM 805 O O . PHE A 1 99 ? -4.588 7.384 -62.663 1.00 45.56 99 PHE A O 1
ATOM 812 N N . GLU A 1 100 ? -6.641 7.791 -61.852 1.00 49.41 100 GLU A N 1
ATOM 813 C CA . GLU A 1 100 ? -7.233 6.587 -62.420 1.00 49.41 100 GLU A CA 1
ATOM 814 C C . GLU A 1 100 ? -7.765 6.899 -63.830 1.00 49.41 100 GLU A C 1
ATOM 816 O O . GLU A 1 100 ? -8.731 7.637 -64.022 1.00 49.41 100 GLU A O 1
ATOM 821 N N . LEU A 1 101 ? -7.075 6.386 -64.856 1.00 50.16 101 LEU A N 1
ATOM 822 C CA . LEU A 1 101 ? -7.277 6.762 -66.267 1.00 50.16 101 LEU A CA 1
ATOM 823 C C . LEU A 1 101 ? -8.676 6.433 -66.818 1.00 50.16 101 LEU A C 1
ATOM 825 O O . LEU A 1 101 ? -9.105 7.057 -67.790 1.00 50.16 101 LEU A O 1
ATOM 829 N N . GLU A 1 102 ? -9.377 5.469 -66.219 1.00 63.09 102 GLU A N 1
ATOM 830 C CA . GLU A 1 102 ? -10.696 5.008 -66.668 1.00 63.09 102 GLU A CA 1
ATOM 831 C C . GLU A 1 102 ? -11.836 5.889 -66.142 1.00 63.09 102 GLU A C 1
ATOM 833 O O . GLU A 1 102 ? -12.754 6.234 -66.888 1.00 63.09 102 GLU A O 1
ATOM 838 N N . THR A 1 103 ? -11.756 6.298 -64.877 1.00 57.50 103 THR A N 1
ATOM 839 C CA . THR A 1 103 ? -12.761 7.127 -64.193 1.00 57.50 103 THR A CA 1
ATOM 840 C C . THR A 1 103 ? -12.432 8.620 -64.273 1.00 57.50 103 THR A C 1
ATOM 842 O O . THR A 1 103 ? -13.318 9.453 -64.092 1.00 57.50 103 THR A O 1
ATOM 845 N N . LYS A 1 104 ? -11.184 8.967 -64.634 1.00 61.16 104 LYS A N 1
ATOM 846 C CA . LYS A 1 104 ? -10.607 10.325 -64.604 1.00 61.16 104 LYS A CA 1
ATOM 847 C C . LYS A 1 104 ? -10.662 10.970 -63.218 1.00 61.16 104 LYS A C 1
ATOM 849 O O . LYS A 1 104 ? -10.702 12.195 -63.113 1.00 61.16 104 LYS A O 1
ATOM 854 N N . GLU A 1 105 ? -10.676 10.155 -62.172 1.00 44.03 105 GLU A N 1
ATOM 855 C CA . GLU A 1 105 ? -10.701 10.629 -60.796 1.00 44.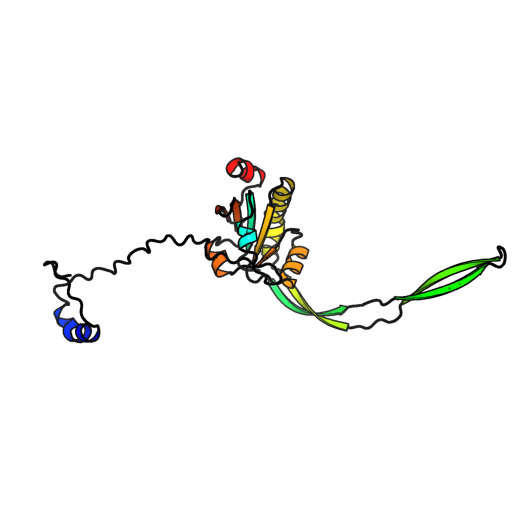03 105 GLU A CA 1
ATOM 856 C C . GLU A 1 105 ? -9.279 10.684 -60.226 1.00 44.03 105 GLU A C 1
ATOM 858 O O . GLU A 1 105 ? -8.459 9.781 -60.417 1.00 44.03 105 GLU A O 1
ATOM 863 N N . GLU A 1 106 ? -8.982 11.784 -59.534 1.00 50.81 106 GLU A N 1
ATOM 864 C CA . GLU A 1 106 ? -7.753 11.960 -58.765 1.00 50.81 106 GLU A CA 1
ATOM 865 C C . GLU A 1 106 ? -8.011 11.535 -57.326 1.00 50.81 106 GLU A C 1
ATOM 867 O O . GLU A 1 106 ? -8.837 12.126 -56.630 1.00 50.81 106 GLU A O 1
ATOM 872 N N . THR A 1 107 ? -7.284 10.523 -56.860 1.00 45.47 107 THR A N 1
ATOM 873 C CA . THR A 1 107 ? -7.358 10.074 -55.470 1.00 45.47 107 THR A CA 1
ATOM 874 C C . THR A 1 107 ? -6.010 10.258 -54.789 1.00 45.47 107 THR A C 1
ATOM 876 O O . THR A 1 107 ? -4.948 10.004 -55.357 1.00 45.47 107 THR A O 1
ATOM 879 N N . GLN A 1 108 ? -6.036 10.758 -53.556 1.00 47.34 108 GLN A N 1
ATOM 880 C CA . GLN A 1 108 ? -4.831 10.940 -52.752 1.00 47.34 108 GLN A CA 1
ATOM 881 C C . GLN A 1 108 ? -4.592 9.675 -51.933 1.00 47.34 108 GLN A C 1
ATOM 883 O O . GLN A 1 108 ? -5.405 9.321 -51.079 1.00 47.34 108 GLN A O 1
ATOM 888 N N . GLN A 1 109 ? -3.473 8.994 -52.179 1.00 50.75 109 GLN A N 1
ATOM 889 C CA . GLN A 1 109 ? -3.063 7.831 -51.407 1.00 50.75 109 GLN A CA 1
ATOM 890 C C . GLN A 1 109 ? -1.917 8.206 -50.467 1.00 50.75 109 GLN A C 1
ATOM 892 O O . GLN A 1 109 ? -0.854 8.660 -50.889 1.00 50.75 109 GLN A O 1
ATOM 897 N N . ILE A 1 110 ? -2.132 7.995 -49.170 1.00 44.81 110 ILE A N 1
ATOM 898 C CA . ILE A 1 110 ? -1.116 8.222 -48.144 1.00 44.81 110 ILE A CA 1
ATOM 899 C C . ILE A 1 110 ? -0.224 6.981 -48.058 1.00 44.81 110 ILE A C 1
ATOM 901 O O . ILE A 1 110 ? -0.683 5.912 -47.649 1.00 44.81 110 ILE A O 1
ATOM 905 N N . VAL A 1 111 ? 1.054 7.122 -48.406 1.00 49.56 111 VAL A N 1
ATOM 906 C CA . VAL A 1 111 ? 2.059 6.062 -48.276 1.00 49.56 111 VAL A CA 1
ATOM 907 C C . VAL A 1 111 ? 2.902 6.338 -47.035 1.00 49.56 111 VAL A C 1
ATOM 909 O O . VAL A 1 111 ? 3.542 7.379 -46.904 1.00 49.56 111 VAL A O 1
ATOM 912 N N . ARG A 1 112 ? 2.892 5.392 -46.091 1.00 43.41 112 ARG A N 1
ATOM 913 C CA . ARG A 1 112 ? 3.716 5.448 -44.879 1.00 43.41 112 ARG A CA 1
ATOM 914 C C . ARG A 1 112 ? 4.968 4.610 -45.095 1.00 43.41 112 ARG A C 1
ATOM 916 O O . ARG A 1 112 ? 4.883 3.385 -45.110 1.00 43.41 112 ARG A O 1
ATOM 923 N N . SER A 1 113 ? 6.123 5.252 -45.230 1.00 52.22 113 SER A N 1
ATOM 924 C CA . SER A 1 113 ? 7.422 4.571 -45.222 1.00 52.22 113 SER A CA 1
ATOM 925 C C . SER A 1 113 ? 8.189 4.913 -43.945 1.00 52.22 113 SER A C 1
ATOM 927 O O . SER A 1 113 ? 8.217 6.067 -43.512 1.00 52.22 113 SER A O 1
ATOM 929 N N . ILE A 1 114 ? 8.798 3.903 -43.320 1.00 44.16 114 ILE A N 1
ATOM 930 C CA . ILE A 1 114 ? 9.615 4.060 -42.107 1.00 44.16 114 ILE A CA 1
ATOM 931 C C . ILE A 1 114 ? 10.837 4.921 -42.460 1.00 44.16 114 ILE A C 1
ATOM 933 O O . ILE A 1 114 ? 11.599 4.564 -43.354 1.00 44.16 114 ILE A O 1
ATOM 937 N N . SER A 1 115 ? 10.999 6.065 -41.792 1.00 45.34 115 SER A N 1
ATOM 938 C CA . SER A 1 115 ? 11.964 7.100 -42.189 1.00 45.34 115 SER A CA 1
ATOM 939 C C . SER A 1 115 ? 13.380 6.851 -41.702 1.00 45.34 115 SER A C 1
ATOM 941 O O . SER A 1 115 ? 14.339 7.145 -42.408 1.00 45.34 115 SER A O 1
ATOM 943 N N . SER A 1 116 ? 13.533 6.388 -40.470 1.00 43.22 116 SER A N 1
ATOM 944 C CA . SER A 1 116 ? 14.823 6.048 -39.889 1.00 43.22 116 SER A CA 1
ATOM 945 C C . SER A 1 116 ? 14.591 5.344 -38.561 1.00 43.22 116 SER A C 1
ATOM 947 O O . SER A 1 116 ? 13.603 5.586 -37.867 1.00 43.22 116 SER A O 1
ATOM 949 N N . ILE A 1 117 ? 15.513 4.446 -38.235 1.00 45.16 117 ILE A N 1
ATOM 950 C CA . ILE A 1 117 ? 15.603 3.786 -36.939 1.00 45.16 117 ILE A CA 1
ATOM 951 C C . ILE A 1 117 ? 16.817 4.431 -36.280 1.00 45.16 117 ILE A C 1
ATOM 953 O O . ILE A 1 117 ? 17.939 4.200 -36.729 1.00 45.16 117 ILE A O 1
ATOM 957 N N . VAL A 1 118 ? 16.611 5.279 -35.274 1.00 47.88 118 VAL A N 1
ATOM 958 C CA . VAL A 1 118 ? 17.717 5.773 -34.445 1.00 47.88 118 VAL A CA 1
ATOM 959 C C . VAL A 1 118 ? 17.754 4.890 -33.201 1.00 47.88 118 VAL A C 1
ATOM 961 O O . VAL A 1 118 ? 16.930 5.087 -32.310 1.00 47.88 118 VAL A O 1
ATOM 964 N N . PRO A 1 119 ? 18.642 3.881 -33.131 1.00 44.72 119 PRO A N 1
ATOM 965 C CA . PRO A 1 119 ? 18.836 3.139 -31.897 1.00 44.72 119 PRO A CA 1
ATOM 966 C C . PRO A 1 119 ? 19.381 4.109 -30.847 1.00 44.72 119 PRO A C 1
ATOM 968 O O . PRO A 1 119 ? 20.485 4.634 -30.986 1.00 44.72 119 PRO A O 1
ATOM 971 N N . SER A 1 120 ? 18.577 4.381 -29.824 1.00 49.69 120 SER A N 1
ATOM 972 C CA . SER A 1 120 ? 19.013 5.112 -28.641 1.00 49.69 120 SER A CA 1
ATOM 973 C C . SER A 1 120 ? 19.259 4.104 -27.525 1.00 49.69 120 SER A C 1
ATOM 975 O O . SER A 1 120 ? 18.349 3.368 -27.135 1.00 49.69 120 SER A O 1
ATOM 977 N N . ASP A 1 121 ? 20.496 4.051 -27.034 1.00 51.69 121 ASP A N 1
ATOM 978 C CA . ASP A 1 121 ? 20.868 3.239 -25.879 1.00 51.69 121 ASP A CA 1
ATOM 979 C C . ASP A 1 121 ? 20.333 3.917 -24.612 1.00 51.69 121 ASP A C 1
ATOM 981 O O . ASP A 1 121 ? 21.017 4.729 -23.984 1.00 51.69 121 ASP A O 1
ATOM 985 N N . GLN A 1 122 ? 19.097 3.601 -24.222 1.00 55.41 122 GLN A N 1
ATOM 986 C CA . GLN A 1 122 ? 18.570 4.049 -22.938 1.00 55.41 122 GLN A CA 1
ATOM 987 C C . GLN A 1 122 ? 18.972 3.057 -21.845 1.00 55.41 122 GLN A C 1
ATOM 989 O O . GLN A 1 122 ? 18.667 1.860 -21.891 1.00 55.41 122 GLN A O 1
ATOM 994 N N . ARG A 1 123 ? 19.691 3.571 -20.845 1.00 56.81 123 ARG A N 1
ATOM 995 C CA . ARG A 1 123 ? 19.958 2.854 -19.597 1.00 56.81 123 ARG A CA 1
ATOM 996 C C . ARG A 1 123 ? 18.707 2.953 -18.735 1.00 56.81 123 ARG A C 1
ATOM 998 O O . ARG A 1 123 ? 18.289 4.060 -18.417 1.00 56.81 123 ARG A O 1
ATOM 1005 N N . TYR A 1 124 ? 18.141 1.818 -18.350 1.00 65.75 124 TYR A N 1
ATOM 1006 C CA . TYR A 1 124 ? 17.010 1.750 -17.430 1.00 65.75 124 TYR A CA 1
ATOM 1007 C C . TYR A 1 124 ? 17.350 0.840 -16.251 1.00 65.75 124 TYR A C 1
ATOM 1009 O O . TYR A 1 124 ? 18.194 -0.057 -16.341 1.00 65.75 124 TYR A O 1
ATOM 1017 N N . VAL A 1 125 ? 16.700 1.090 -15.119 1.00 68.75 125 VAL A N 1
ATOM 1018 C CA . VAL A 1 125 ? 16.817 0.229 -13.946 1.00 68.75 125 VAL A CA 1
ATOM 1019 C C . VAL A 1 125 ? 15.799 -0.893 -14.093 1.00 68.75 125 VAL A C 1
ATOM 1021 O O . VAL A 1 125 ? 14.592 -0.660 -14.132 1.00 68.75 125 VAL A O 1
ATOM 1024 N N . LYS A 1 126 ? 16.279 -2.130 -14.197 1.00 72.75 126 LYS A N 1
ATOM 1025 C CA . LYS A 1 126 ? 15.425 -3.311 -14.159 1.00 72.75 126 LYS A CA 1
ATOM 1026 C C . LYS A 1 126 ? 15.281 -3.757 -12.710 1.00 72.75 126 LYS A C 1
ATOM 1028 O O . LYS A 1 126 ? 16.265 -4.054 -12.039 1.00 72.75 126 LYS A O 1
ATOM 1033 N N . TYR A 1 127 ? 14.038 -3.815 -12.248 1.00 77.69 127 TYR A N 1
ATOM 1034 C CA . TYR A 1 127 ? 13.698 -4.269 -10.904 1.00 77.69 127 TYR A CA 1
ATOM 1035 C C . TYR A 1 127 ? 13.369 -5.760 -10.926 1.00 77.69 127 TYR A C 1
ATOM 1037 O O . TYR A 1 127 ? 12.410 -6.186 -11.575 1.00 77.69 127 TYR A O 1
ATOM 1045 N N . ASN A 1 128 ? 14.169 -6.552 -10.222 1.00 77.75 128 ASN A N 1
ATOM 1046 C CA . ASN A 1 128 ? 13.932 -7.966 -9.999 1.00 77.75 128 ASN A CA 1
ATOM 1047 C C . ASN A 1 128 ? 13.246 -8.149 -8.645 1.00 77.75 128 ASN A C 1
ATOM 1049 O O . ASN A 1 128 ? 13.858 -7.996 -7.591 1.00 77.75 128 ASN A O 1
ATOM 1053 N N . TRP A 1 129 ? 11.953 -8.439 -8.678 1.00 83.06 129 TRP A N 1
ATOM 1054 C CA . TRP A 1 129 ? 11.142 -8.543 -7.473 1.00 83.06 129 TRP A CA 1
ATOM 1055 C C . TRP A 1 129 ? 11.283 -9.905 -6.798 1.00 83.06 129 TRP A C 1
ATOM 1057 O O . TRP A 1 129 ? 11.332 -10.937 -7.469 1.00 83.06 129 TRP A O 1
ATOM 1067 N N . ASP A 1 130 ? 11.263 -9.911 -5.466 1.00 87.81 130 ASP A N 1
ATOM 1068 C CA . ASP A 1 130 ? 11.176 -11.148 -4.694 1.00 87.81 130 ASP A CA 1
ATOM 1069 C C . ASP A 1 130 ? 9.836 -11.853 -4.979 1.00 87.81 130 ASP A C 1
ATOM 1071 O O . ASP A 1 130 ? 8.754 -11.276 -4.823 1.00 87.81 130 ASP A O 1
ATOM 1075 N N . ILE A 1 131 ? 9.909 -13.108 -5.428 1.00 84.81 131 ILE A N 1
ATOM 1076 C CA . ILE A 1 131 ? 8.741 -13.882 -5.871 1.00 84.81 131 ILE A CA 1
ATOM 1077 C C . ILE A 1 131 ? 7.770 -14.103 -4.706 1.00 84.81 131 ILE A C 1
ATOM 1079 O O . ILE A 1 131 ? 6.574 -13.850 -4.851 1.00 84.81 131 ILE A O 1
ATOM 1083 N N . ASP A 1 132 ? 8.278 -14.482 -3.528 1.00 88.94 132 ASP A N 1
ATOM 1084 C CA . ASP A 1 132 ? 7.460 -14.701 -2.332 1.00 88.94 132 ASP A CA 1
ATOM 1085 C C . ASP A 1 132 ? 6.806 -13.401 -1.853 1.00 88.94 132 ASP A C 1
ATOM 1087 O O . ASP A 1 132 ? 5.741 -13.410 -1.227 1.00 88.94 132 ASP A O 1
ATOM 1091 N N . TYR A 1 133 ? 7.461 -12.261 -2.068 1.00 88.75 133 TYR A N 1
ATOM 1092 C CA . TYR A 1 133 ? 6.903 -10.950 -1.779 1.00 88.75 133 TYR A CA 1
ATOM 1093 C C . TYR A 1 133 ? 5.735 -10.640 -2.713 1.00 88.75 133 TYR A C 1
ATOM 1095 O O . TYR A 1 133 ? 4.629 -10.394 -2.232 1.00 88.75 133 TYR A O 1
ATOM 1103 N N . ILE A 1 134 ? 5.942 -10.734 -4.026 1.00 88.75 134 ILE A N 1
ATOM 1104 C CA . ILE A 1 134 ? 4.913 -10.472 -5.040 1.00 88.75 134 ILE A CA 1
ATOM 1105 C C . ILE A 1 134 ? 3.722 -11.422 -4.905 1.00 88.75 134 ILE A C 1
ATOM 1107 O O . ILE A 1 134 ? 2.574 -10.983 -5.013 1.00 88.75 134 ILE A O 1
ATOM 1111 N N . ASP A 1 135 ? 3.961 -12.695 -4.603 1.00 90.06 135 ASP A N 1
ATOM 1112 C CA . ASP A 1 135 ? 2.898 -13.683 -4.433 1.00 90.06 135 ASP A CA 1
ATOM 1113 C C . ASP A 1 135 ? 1.973 -13.346 -3.262 1.00 90.06 135 ASP A C 1
ATOM 1115 O O . ASP A 1 135 ? 0.764 -13.576 -3.348 1.00 90.06 135 ASP A O 1
ATOM 1119 N N . LYS A 1 136 ? 2.478 -12.722 -2.188 1.00 91.44 136 LYS A N 1
ATOM 1120 C CA . LYS A 1 136 ? 1.616 -12.220 -1.101 1.00 91.44 136 LYS A CA 1
ATOM 1121 C C . LYS A 1 136 ? 0.660 -11.149 -1.618 1.00 91.44 136 LYS A C 1
ATOM 1123 O O . LYS A 1 136 ? -0.519 -11.161 -1.262 1.00 91.44 136 LYS A O 1
ATOM 1128 N N . TYR A 1 137 ? 1.138 -10.244 -2.471 1.00 91.19 137 TYR A N 1
ATOM 1129 C CA . TYR A 1 137 ? 0.284 -9.211 -3.052 1.00 91.19 137 TYR A CA 1
ATOM 1130 C C . TYR A 1 137 ? -0.731 -9.804 -4.020 1.00 91.19 137 TYR A C 1
ATOM 1132 O O . TYR A 1 137 ? -1.916 -9.514 -3.894 1.00 91.19 137 TYR A O 1
ATOM 1140 N N . LYS A 1 138 ? -0.307 -10.690 -4.922 1.00 90.81 138 LYS A N 1
ATOM 1141 C CA . LYS A 1 138 ? -1.196 -11.311 -5.912 1.00 90.81 138 LYS A CA 1
ATOM 1142 C C . LYS A 1 138 ? -2.275 -12.189 -5.287 1.00 90.81 138 LYS A C 1
ATOM 1144 O O . LYS A 1 138 ? -3.422 -12.129 -5.714 1.00 90.81 138 LYS A O 1
ATOM 1149 N N . ASN A 1 139 ? -1.916 -12.995 -4.289 1.00 90.31 139 ASN A N 1
ATOM 1150 C CA . ASN A 1 139 ? -2.812 -14.020 -3.751 1.00 90.31 139 ASN A CA 1
ATOM 1151 C C . ASN A 1 139 ? -3.681 -13.525 -2.591 1.00 90.31 139 ASN A C 1
ATOM 1153 O O . ASN A 1 139 ? -4.736 -14.100 -2.341 1.00 90.31 139 ASN A O 1
ATOM 1157 N N . ILE A 1 140 ? -3.250 -12.488 -1.863 1.00 90.44 140 ILE A N 1
ATOM 1158 C CA . ILE A 1 140 ? -3.953 -12.009 -0.661 1.00 90.44 140 ILE A CA 1
ATOM 1159 C C . ILE A 1 140 ? -4.461 -10.585 -0.861 1.00 90.44 140 ILE A C 1
ATOM 1161 O O . ILE A 1 140 ? -5.643 -10.316 -0.656 1.00 90.44 140 ILE A O 1
ATOM 1165 N N . ILE A 1 141 ? -3.578 -9.667 -1.254 1.00 92.56 141 ILE A N 1
ATOM 1166 C CA . ILE A 1 141 ? -3.897 -8.236 -1.273 1.00 92.56 141 ILE A CA 1
ATOM 1167 C C . ILE A 1 141 ? -4.766 -7.867 -2.473 1.00 92.56 141 ILE A C 1
ATOM 1169 O O . ILE A 1 141 ? -5.776 -7.200 -2.297 1.00 92.56 141 ILE A O 1
ATOM 1173 N N . ARG A 1 142 ? -4.422 -8.334 -3.673 1.00 91.62 142 ARG A N 1
ATOM 1174 C CA . ARG A 1 142 ? -5.177 -8.083 -4.902 1.00 91.62 142 ARG A CA 1
ATOM 1175 C C . ARG A 1 142 ? -6.639 -8.534 -4.808 1.00 91.62 142 ARG A C 1
ATOM 1177 O O . ARG A 1 142 ? -7.499 -7.683 -4.984 1.00 91.62 142 ARG A O 1
ATOM 1184 N N . PRO A 1 143 ? -6.975 -9.790 -4.452 1.00 92.44 143 PRO A N 1
ATOM 1185 C CA . PRO A 1 143 ? -8.381 -10.184 -4.356 1.00 92.44 143 PRO A CA 1
ATOM 1186 C C . PRO A 1 143 ? -9.141 -9.420 -3.264 1.00 92.44 143 PRO A C 1
ATOM 1188 O O . PRO A 1 143 ? -10.349 -9.222 -3.385 1.00 92.44 143 PRO A O 1
ATOM 1191 N N . LEU A 1 144 ? -8.459 -8.989 -2.197 1.00 91.50 144 LEU A N 1
ATOM 1192 C CA . LEU A 1 144 ? -9.051 -8.129 -1.174 1.00 91.50 144 LEU A CA 1
ATOM 1193 C C . LEU A 1 144 ? -9.332 -6.722 -1.724 1.00 91.50 144 LEU A C 1
ATOM 1195 O O . LEU A 1 144 ? -10.424 -6.201 -1.505 1.00 91.50 144 LEU A O 1
ATOM 1199 N N . ALA A 1 145 ? -8.371 -6.138 -2.441 1.00 92.12 145 ALA A N 1
ATOM 1200 C CA . ALA A 1 145 ? -8.475 -4.825 -3.066 1.00 92.12 145 ALA A CA 1
ATOM 1201 C C . ALA A 1 145 ? -9.571 -4.803 -4.139 1.00 92.12 145 ALA A C 1
ATOM 1203 O O . ALA A 1 145 ? -10.468 -3.972 -4.064 1.00 92.12 145 ALA A O 1
ATOM 1204 N N . ASP A 1 146 ? -9.569 -5.767 -5.061 1.00 92.00 146 ASP A N 1
ATOM 1205 C CA . ASP A 1 146 ? -10.555 -5.878 -6.141 1.00 92.00 146 ASP A CA 1
ATOM 1206 C C . ASP A 1 146 ? -11.983 -5.979 -5.581 1.00 92.00 146 ASP A C 1
ATOM 1208 O O . ASP A 1 146 ? -12.909 -5.316 -6.060 1.00 92.00 146 ASP A O 1
ATOM 1212 N N . LYS A 1 147 ? -12.170 -6.773 -4.515 1.00 91.62 147 LYS A N 1
ATOM 1213 C CA . LYS A 1 147 ? -13.455 -6.867 -3.811 1.00 91.62 147 LYS A CA 1
ATOM 1214 C C . LYS A 1 147 ? -13.842 -5.555 -3.139 1.00 91.62 147 LYS A C 1
ATOM 1216 O O . LYS A 1 147 ? -15.001 -5.163 -3.240 1.00 91.62 147 LYS A O 1
ATOM 1221 N N . ALA A 1 148 ? -12.914 -4.896 -2.452 1.00 90.94 148 ALA A N 1
ATOM 1222 C CA . ALA A 1 148 ? -13.186 -3.629 -1.782 1.00 90.94 148 ALA A CA 1
ATOM 1223 C C . ALA A 1 148 ? -13.600 -2.540 -2.785 1.00 90.94 148 ALA A C 1
ATOM 1225 O O . ALA A 1 148 ? -14.652 -1.925 -2.608 1.00 90.94 148 ALA A O 1
ATOM 1226 N N . LEU A 1 149 ? -12.855 -2.402 -3.886 1.00 9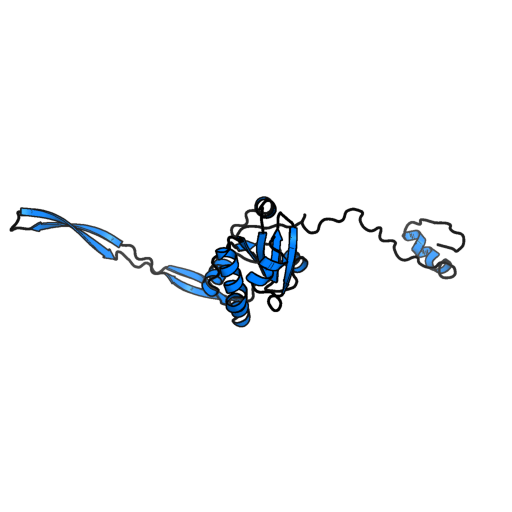0.88 149 LEU A N 1
ATOM 1227 C CA . LEU A 1 149 ? -13.165 -1.478 -4.980 1.00 90.88 149 LEU A CA 1
ATOM 1228 C C . LEU A 1 149 ? -14.542 -1.762 -5.591 1.00 90.88 149 LEU A C 1
ATOM 1230 O O . LEU A 1 149 ? -15.344 -0.849 -5.766 1.00 90.88 149 LEU A O 1
ATOM 1234 N N . SER A 1 150 ? -14.860 -3.037 -5.841 1.00 90.62 150 SER A N 1
ATOM 1235 C CA . SER A 1 150 ? -16.163 -3.443 -6.393 1.00 90.62 150 SER A CA 1
ATOM 1236 C C . SER A 1 150 ? -17.346 -3.118 -5.471 1.00 90.62 150 SER A C 1
ATOM 1238 O O . SER A 1 150 ? -18.472 -2.988 -5.941 1.00 90.62 150 SER A O 1
ATOM 1240 N N . ASN A 1 151 ? -17.107 -2.982 -4.163 1.00 87.88 151 ASN A N 1
ATOM 1241 C CA . ASN A 1 151 ? -18.113 -2.600 -3.168 1.00 87.88 151 ASN A CA 1
ATOM 1242 C C . ASN A 1 151 ? -18.112 -1.088 -2.865 1.00 87.88 151 ASN A C 1
ATOM 1244 O O . ASN A 1 151 ? -18.767 -0.655 -1.920 1.00 87.88 151 ASN A O 1
ATOM 1248 N N . GLY A 1 152 ? -17.379 -0.284 -3.643 1.00 87.12 152 GLY A N 1
ATOM 1249 C CA . GLY A 1 152 ? -17.312 1.171 -3.481 1.00 87.12 152 GLY A CA 1
ATOM 1250 C C . GLY A 1 152 ? -16.421 1.645 -2.330 1.00 87.12 152 GLY A C 1
ATOM 1251 O O . GLY A 1 152 ? -16.469 2.819 -1.971 1.00 87.12 152 GLY A O 1
ATOM 1252 N N . VAL A 1 153 ? -15.607 0.761 -1.746 1.00 89.56 153 VAL A N 1
ATOM 1253 C CA . VAL A 1 153 ? -14.607 1.131 -0.737 1.00 89.56 153 VAL A CA 1
ATOM 1254 C C . VAL A 1 153 ? -13.330 1.555 -1.451 1.00 89.56 153 VAL A C 1
ATOM 1256 O O . VAL A 1 153 ? -12.802 0.819 -2.286 1.00 89.56 153 VAL A O 1
ATOM 1259 N N . LYS A 1 154 ? -12.808 2.733 -1.103 1.00 91.31 154 LYS A N 1
ATOM 1260 C CA . LYS A 1 154 ? -11.546 3.234 -1.654 1.00 91.31 154 LYS A CA 1
ATOM 1261 C C . LYS A 1 154 ? -10.388 2.357 -1.187 1.00 91.31 154 LYS A C 1
ATOM 1263 O O . LYS A 1 154 ? -10.312 2.002 -0.009 1.00 91.31 154 LYS A O 1
ATOM 1268 N N . VAL A 1 155 ? -9.468 2.032 -2.092 1.00 92.88 155 VAL A N 1
ATOM 1269 C CA . VAL A 1 155 ? -8.262 1.262 -1.770 1.00 92.88 155 VAL A CA 1
ATOM 1270 C C . VAL A 1 155 ? -7.040 2.047 -2.209 1.00 92.88 155 VAL A C 1
ATOM 1272 O O . VAL A 1 155 ? -6.938 2.435 -3.368 1.00 92.88 155 VAL A O 1
ATOM 1275 N N . LYS A 1 156 ? -6.113 2.256 -1.276 1.00 92.75 156 LYS A N 1
ATOM 1276 C CA . LYS A 1 156 ? -4.879 3.015 -1.490 1.00 92.75 156 LYS A CA 1
ATOM 1277 C C . LYS A 1 156 ? -3.693 2.218 -0.977 1.00 92.75 156 LYS A C 1
ATOM 1279 O O . LYS A 1 156 ? -3.819 1.486 0.006 1.00 92.75 156 LYS A O 1
ATOM 1284 N N . ALA A 1 157 ? -2.538 2.355 -1.608 1.00 92.81 157 ALA A N 1
ATOM 1285 C CA . ALA A 1 157 ? -1.291 1.788 -1.119 1.00 92.81 157 ALA A CA 1
ATOM 1286 C C . ALA A 1 157 ? -0.361 2.897 -0.636 1.00 92.81 157 ALA A C 1
ATOM 1288 O O . ALA A 1 157 ? -0.162 3.879 -1.336 1.00 92.81 157 ALA A O 1
ATOM 1289 N N . VAL A 1 158 ? 0.241 2.719 0.536 1.00 91.62 158 VAL A N 1
ATOM 1290 C CA . VAL A 1 158 ? 1.264 3.623 1.064 1.00 91.62 158 VAL A CA 1
ATOM 1291 C C . VAL A 1 158 ? 2.546 2.835 1.274 1.00 91.62 158 VAL A C 1
ATOM 1293 O O . VAL A 1 1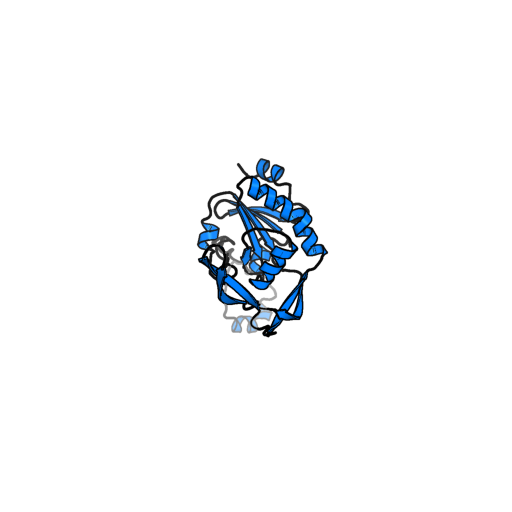58 ? 2.565 1.815 1.976 1.00 91.62 158 VAL A O 1
ATOM 1296 N N . MET A 1 159 ? 3.613 3.291 0.631 1.00 91.50 159 MET A N 1
ATOM 1297 C CA . MET A 1 159 ? 4.858 2.552 0.501 1.00 91.50 159 MET A CA 1
ATOM 1298 C C . MET A 1 159 ? 6.067 3.382 0.932 1.00 91.50 159 MET A C 1
ATOM 1300 O O . MET A 1 159 ? 6.166 4.572 0.643 1.00 91.50 159 MET A O 1
ATOM 1304 N N . GLY A 1 160 ? 7.006 2.733 1.618 1.00 88.38 160 GLY A N 1
ATOM 1305 C CA . GLY A 1 160 ? 8.301 3.308 1.968 1.00 88.38 160 GLY A CA 1
ATOM 1306 C C . GLY A 1 160 ? 9.283 3.174 0.810 1.00 88.38 160 GLY A C 1
ATOM 1307 O O . GLY A 1 160 ? 9.431 2.081 0.260 1.00 88.38 160 GLY A O 1
ATOM 1308 N N . GLY A 1 161 ? 9.954 4.271 0.449 1.00 79.88 161 GLY A N 1
ATOM 1309 C CA . GLY A 1 161 ? 10.935 4.285 -0.648 1.00 79.88 161 GLY A CA 1
ATOM 1310 C C . GLY A 1 161 ? 10.326 4.019 -2.030 1.00 79.88 161 GLY A C 1
ATOM 1311 O O . GLY A 1 161 ? 10.977 3.442 -2.894 1.00 79.88 161 GLY A O 1
ATOM 1312 N N . ALA A 1 162 ? 9.056 4.374 -2.214 1.00 76.69 162 ALA A N 1
ATOM 1313 C CA . ALA A 1 162 ? 8.333 4.191 -3.462 1.00 76.69 162 ALA A CA 1
ATOM 1314 C C . ALA A 1 162 ? 8.541 5.385 -4.396 1.00 76.69 162 ALA A C 1
ATOM 1316 O O . ALA A 1 162 ? 7.849 6.390 -4.273 1.00 76.69 162 ALA A O 1
ATOM 1317 N N . ASP A 1 163 ? 9.497 5.261 -5.312 1.00 82.31 163 ASP A N 1
ATOM 1318 C CA . ASP A 1 163 ? 9.651 6.192 -6.432 1.00 82.31 163 ASP A CA 1
ATOM 1319 C C . ASP A 1 163 ? 8.811 5.732 -7.637 1.00 82.31 163 ASP A C 1
ATOM 1321 O O . ASP A 1 163 ? 8.447 4.553 -7.738 1.00 82.31 163 ASP A O 1
ATOM 1325 N N . GLU A 1 164 ? 8.510 6.651 -8.559 1.00 84.12 164 GLU A N 1
ATOM 1326 C CA . GLU A 1 164 ? 7.586 6.427 -9.681 1.00 84.12 164 GLU A CA 1
ATOM 1327 C C . GLU A 1 164 ? 7.923 5.164 -10.498 1.00 84.12 164 GLU A C 1
ATOM 1329 O O . GLU A 1 164 ? 7.066 4.297 -10.695 1.00 84.12 164 GLU A O 1
ATOM 1334 N N . ASP A 1 165 ? 9.187 4.994 -10.902 1.00 80.62 165 ASP A N 1
ATOM 1335 C CA . ASP A 1 165 ? 9.645 3.843 -11.695 1.00 80.62 165 ASP A CA 1
ATOM 1336 C C . ASP A 1 165 ? 9.471 2.504 -10.960 1.00 80.62 165 ASP A C 1
ATOM 1338 O O . ASP A 1 165 ? 9.056 1.493 -11.546 1.00 80.62 165 ASP A O 1
ATOM 1342 N N . ILE A 1 166 ? 9.756 2.496 -9.654 1.00 84.94 166 ILE A N 1
ATOM 1343 C CA . ILE A 1 166 ? 9.619 1.316 -8.794 1.00 84.94 166 ILE A CA 1
ATOM 1344 C C . ILE A 1 166 ? 8.143 0.946 -8.690 1.00 84.94 166 ILE A C 1
ATOM 1346 O O . ILE A 1 166 ? 7.775 -0.211 -8.904 1.00 84.94 166 ILE A O 1
ATOM 1350 N N . VAL A 1 167 ? 7.287 1.924 -8.391 1.00 87.06 167 VAL A N 1
ATOM 1351 C CA . VAL A 1 167 ? 5.843 1.718 -8.247 1.00 87.06 167 VAL A CA 1
ATOM 1352 C C . VAL A 1 167 ? 5.222 1.271 -9.559 1.00 87.06 167 VAL A C 1
ATOM 1354 O O . VAL A 1 167 ? 4.419 0.339 -9.569 1.00 87.06 167 VAL A O 1
ATOM 1357 N N . ARG A 1 168 ? 5.633 1.856 -10.684 1.00 83.69 168 ARG A N 1
ATOM 1358 C CA . ARG A 1 168 ? 5.177 1.443 -12.011 1.00 83.69 168 ARG A CA 1
ATOM 1359 C C . ARG A 1 168 ? 5.546 -0.011 -12.301 1.00 83.69 168 ARG A C 1
ATOM 1361 O O . ARG A 1 168 ? 4.694 -0.784 -12.743 1.00 83.69 168 ARG A O 1
ATOM 1368 N N . SER A 1 169 ? 6.786 -0.408 -12.014 1.00 82.81 169 SER A N 1
ATOM 1369 C CA . SER A 1 169 ? 7.224 -1.805 -12.126 1.00 82.81 169 SER A CA 1
ATOM 1370 C C . SER A 1 169 ? 6.410 -2.725 -11.209 1.00 82.81 169 SER A C 1
ATOM 1372 O O . SER A 1 169 ? 5.899 -3.758 -11.648 1.00 82.81 169 SER A O 1
ATOM 1374 N N . PHE A 1 170 ? 6.201 -2.317 -9.958 1.00 87.62 170 PHE A N 1
ATOM 1375 C CA . PHE A 1 170 ? 5.421 -3.066 -8.979 1.00 87.62 170 PHE A CA 1
ATOM 1376 C C . PHE A 1 170 ? 3.967 -3.264 -9.419 1.00 87.62 170 PHE A C 1
ATOM 1378 O O . PHE A 1 170 ? 3.444 -4.380 -9.363 1.00 87.62 170 PHE A O 1
ATOM 1385 N N . LYS A 1 171 ? 3.318 -2.201 -9.902 1.00 89.12 171 LYS A N 1
ATOM 1386 C CA . LYS A 1 171 ? 1.954 -2.213 -10.438 1.00 89.12 171 LYS A CA 1
ATOM 1387 C C . LYS A 1 171 ? 1.834 -3.179 -11.613 1.00 89.12 171 LYS A C 1
ATOM 1389 O O . LYS A 1 171 ? 0.936 -4.017 -11.616 1.00 89.12 171 LYS A O 1
ATOM 1394 N N . ASN A 1 172 ? 2.782 -3.142 -12.550 1.00 84.50 172 ASN A N 1
ATOM 1395 C CA . ASN A 1 172 ? 2.810 -4.058 -13.693 1.00 84.50 172 ASN A CA 1
ATOM 1396 C C . ASN A 1 172 ? 2.958 -5.523 -13.266 1.00 84.50 172 ASN A C 1
ATOM 1398 O O . ASN A 1 172 ? 2.286 -6.403 -13.802 1.00 84.50 172 ASN A O 1
ATOM 1402 N N . VAL A 1 173 ? 3.829 -5.799 -12.293 1.00 81.81 173 VAL A N 1
ATOM 1403 C CA . VAL A 1 173 ? 4.096 -7.169 -11.842 1.00 81.81 173 VAL A CA 1
ATOM 1404 C C . VAL A 1 173 ? 2.940 -7.721 -11.016 1.00 81.81 173 VAL A C 1
ATOM 1406 O O . VAL A 1 173 ? 2.600 -8.895 -11.168 1.00 81.81 173 VAL A O 1
ATOM 1409 N N . THR A 1 174 ? 2.342 -6.914 -10.141 1.00 87.94 174 THR A N 1
ATOM 1410 C CA . THR A 1 174 ? 1.263 -7.341 -9.236 1.00 87.94 174 THR A CA 1
ATOM 1411 C C . THR A 1 174 ? -0.126 -7.284 -9.865 1.00 87.94 174 THR A C 1
ATOM 1413 O O . THR A 1 174 ? -0.999 -8.051 -9.454 1.00 87.94 174 THR A O 1
ATOM 1416 N N . GLY A 1 175 ? -0.334 -6.415 -10.855 1.00 86.44 175 GLY A N 1
ATOM 1417 C CA . GLY A 1 175 ? -1.646 -6.130 -11.436 1.00 86.44 175 GLY A CA 1
ATOM 1418 C C . GLY A 1 175 ? -2.578 -5.359 -10.496 1.00 86.44 175 GLY A C 1
ATOM 1419 O O . GLY A 1 175 ? -3.791 -5.434 -10.665 1.00 86.44 175 GLY A O 1
ATOM 1420 N N . LEU A 1 176 ? -2.036 -4.682 -9.477 1.00 87.50 176 LEU A N 1
ATOM 1421 C CA . LEU A 1 176 ? -2.795 -3.847 -8.543 1.00 87.50 176 LEU A CA 1
ATOM 1422 C C . LEU A 1 176 ? -3.037 -2.466 -9.156 1.00 87.50 176 LEU A C 1
ATOM 1424 O O . LEU A 1 176 ? -2.152 -1.612 -9.145 1.00 87.50 176 LEU A O 1
ATOM 1428 N N . ASP A 1 177 ? -4.241 -2.247 -9.676 1.00 85.12 177 ASP A N 1
ATOM 1429 C CA . ASP A 1 177 ? -4.653 -0.956 -10.225 1.00 85.12 177 ASP A CA 1
ATOM 1430 C C . ASP A 1 177 ? -5.305 -0.080 -9.148 1.00 85.12 177 ASP A C 1
ATOM 1432 O O . ASP A 1 177 ? -6.521 0.059 -9.072 1.00 85.12 177 ASP A O 1
ATOM 1436 N N . ILE A 1 178 ? -4.466 0.442 -8.254 1.00 89.69 178 ILE A N 1
ATOM 1437 C CA . ILE A 1 178 ? -4.855 1.332 -7.153 1.00 89.69 178 ILE A CA 1
ATOM 1438 C C . ILE A 1 178 ? -3.953 2.563 -7.119 1.00 89.69 178 ILE A C 1
ATOM 1440 O O . ILE A 1 178 ? -2.927 2.614 -7.801 1.00 89.69 178 ILE A O 1
ATOM 1444 N N . GLU A 1 179 ? -4.335 3.546 -6.312 1.00 89.88 179 GLU A N 1
ATOM 1445 C CA . GLU A 1 179 ? -3.514 4.725 -6.046 1.00 89.88 179 GLU A CA 1
ATOM 1446 C C . GLU A 1 179 ? -2.369 4.366 -5.096 1.00 89.88 179 GLU A C 1
ATOM 1448 O O . GLU A 1 179 ? -2.572 3.676 -4.089 1.00 89.88 179 GLU A O 1
ATOM 1453 N N . PHE A 1 180 ? -1.166 4.832 -5.425 1.00 90.94 180 PHE A N 1
ATOM 1454 C CA . PHE A 1 180 ? 0.043 4.605 -4.644 1.00 90.94 180 PHE A CA 1
ATOM 1455 C C . PHE A 1 180 ? 0.568 5.932 -4.119 1.00 90.94 180 PHE A C 1
ATOM 1457 O O . PHE A 1 180 ? 0.618 6.919 -4.844 1.00 90.94 180 PHE A O 1
ATOM 1464 N N . TYR A 1 181 ? 1.000 5.905 -2.869 1.00 90.88 181 TYR A N 1
ATOM 1465 C CA . TYR A 1 181 ? 1.553 7.039 -2.160 1.00 90.88 181 TYR A CA 1
ATOM 1466 C C . TYR A 1 181 ? 2.864 6.644 -1.493 1.00 90.88 181 TYR A C 1
ATOM 1468 O O . TYR A 1 181 ? 3.094 5.474 -1.152 1.00 90.88 181 TYR A O 1
ATOM 1476 N N . LYS A 1 182 ? 3.698 7.645 -1.251 1.00 90.62 182 LYS A N 1
ATOM 1477 C CA . LYS A 1 182 ? 4.977 7.523 -0.569 1.00 90.62 182 LYS A CA 1
ATOM 1478 C C . LYS A 1 182 ? 4.862 8.062 0.851 1.00 90.62 182 LYS A C 1
ATOM 1480 O O . LYS A 1 182 ? 4.251 9.097 1.091 1.00 90.62 182 LYS A O 1
ATOM 1485 N N . ALA A 1 183 ? 5.469 7.361 1.801 1.00 89.62 183 ALA A N 1
ATOM 1486 C CA . ALA A 1 183 ? 5.615 7.846 3.171 1.00 89.62 183 ALA A CA 1
ATOM 1487 C C . ALA A 1 183 ? 6.927 7.350 3.788 1.00 89.62 183 ALA A C 1
ATOM 1489 O O . ALA A 1 183 ? 7.565 6.426 3.276 1.00 89.62 183 ALA A O 1
ATOM 1490 N N . ASP A 1 184 ? 7.318 7.953 4.907 1.00 87.81 184 ASP A N 1
ATOM 1491 C CA . ASP A 1 184 ? 8.522 7.576 5.645 1.00 87.81 184 ASP A CA 1
ATOM 1492 C C . ASP A 1 184 ? 8.450 6.134 6.193 1.00 87.81 184 ASP A C 1
ATOM 1494 O O . ASP A 1 184 ? 7.438 5.691 6.749 1.00 87.81 184 ASP A O 1
ATOM 1498 N N . ASP A 1 185 ? 9.538 5.370 6.057 1.00 87.19 185 ASP A N 1
ATOM 1499 C CA . ASP A 1 185 ? 9.545 3.957 6.438 1.00 87.19 185 ASP A CA 1
ATOM 1500 C C . ASP A 1 185 ? 9.445 3.753 7.957 1.00 87.19 185 ASP A C 1
ATOM 1502 O O . ASP A 1 185 ? 8.826 2.783 8.418 1.00 87.19 185 ASP A O 1
ATOM 1506 N N . ILE A 1 186 ? 10.016 4.667 8.749 1.00 85.94 186 ILE A N 1
ATOM 1507 C CA . ILE A 1 186 ? 9.946 4.636 10.210 1.00 85.94 186 ILE A CA 1
ATOM 1508 C C . ILE A 1 186 ? 8.499 4.885 10.626 1.00 85.94 186 ILE A C 1
ATOM 1510 O O . ILE A 1 186 ? 7.952 4.106 11.415 1.00 85.94 186 ILE A O 1
ATOM 1514 N N . LEU A 1 187 ? 7.848 5.895 10.045 1.00 85.75 187 LEU A N 1
ATOM 1515 C CA . LEU A 1 187 ? 6.432 6.179 10.255 1.00 85.75 187 LEU A CA 1
ATOM 1516 C C . LEU A 1 187 ? 5.572 4.948 9.937 1.00 85.75 187 LEU A C 1
ATOM 1518 O O . LEU A 1 187 ? 4.833 4.475 10.808 1.00 85.75 187 LEU A O 1
ATOM 1522 N N . LEU A 1 188 ? 5.727 4.344 8.757 1.00 87.44 188 LEU A N 1
ATOM 1523 C CA . LEU A 1 188 ? 4.960 3.155 8.371 1.00 87.44 188 LEU A CA 1
ATOM 1524 C C . LEU A 1 188 ? 5.175 1.981 9.341 1.00 87.44 188 LEU A C 1
ATOM 1526 O O . LEU A 1 188 ? 4.202 1.339 9.753 1.00 87.44 188 LEU A O 1
ATOM 1530 N N . LYS A 1 189 ? 6.411 1.750 9.808 1.00 88.88 189 LYS A N 1
ATOM 1531 C CA . LYS A 1 189 ? 6.728 0.729 10.829 1.00 88.88 189 LYS A CA 1
ATOM 1532 C C . LYS A 1 189 ? 6.058 1.001 12.177 1.00 88.88 189 LYS A C 1
ATOM 1534 O O . LYS A 1 189 ? 5.770 0.049 12.916 1.00 88.88 189 LYS A O 1
ATOM 1539 N N . THR A 1 190 ? 5.816 2.265 12.537 1.00 84.50 190 THR A N 1
ATOM 1540 C CA . THR A 1 190 ? 5.085 2.608 13.772 1.00 84.50 190 THR A CA 1
ATOM 1541 C C . THR A 1 190 ? 3.587 2.324 13.661 1.00 84.50 190 THR A C 1
ATOM 1543 O O . THR A 1 190 ? 2.974 1.899 14.648 1.00 84.50 190 THR A O 1
ATOM 1546 N N . ILE A 1 191 ? 3.006 2.488 12.469 1.00 85.00 191 ILE A N 1
ATOM 1547 C CA . ILE A 1 191 ? 1.592 2.210 12.191 1.00 85.00 191 ILE A CA 1
ATOM 1548 C C . ILE A 1 191 ? 1.379 0.694 12.119 1.00 85.00 191 ILE A C 1
ATOM 1550 O O . ILE A 1 191 ? 0.613 0.130 12.917 1.00 85.00 191 ILE A O 1
ATOM 1554 N N . VAL A 1 192 ? 2.097 0.018 11.215 1.00 87.19 192 VAL A N 1
ATOM 1555 C CA . VAL A 1 192 ? 2.006 -1.425 10.979 1.00 87.19 192 VAL A CA 1
ATOM 1556 C C . VAL A 1 192 ? 3.396 -2.040 10.839 1.00 87.19 192 VAL A C 1
ATOM 1558 O O . VAL A 1 192 ? 4.127 -1.799 9.890 1.00 87.19 192 VAL A O 1
ATOM 1561 N N . ARG A 1 193 ? 3.729 -2.944 11.765 1.00 85.75 193 ARG A N 1
ATOM 1562 C CA . ARG A 1 193 ? 4.971 -3.742 11.737 1.00 85.75 193 ARG A CA 1
ATOM 1563 C C . ARG A 1 193 ? 4.973 -4.860 10.683 1.00 85.75 193 ARG A C 1
ATOM 1565 O O . ARG A 1 193 ? 5.944 -5.597 10.583 1.00 85.75 193 ARG A O 1
ATOM 1572 N N . SER A 1 194 ? 3.861 -5.051 9.980 1.00 89.06 194 SER A N 1
ATOM 1573 C CA . SER A 1 194 ? 3.695 -6.102 8.969 1.00 89.06 194 SER A CA 1
ATOM 1574 C C . SER A 1 194 ? 4.055 -5.557 7.596 1.00 89.06 194 SER A C 1
ATOM 1576 O O . SER A 1 194 ? 3.715 -4.418 7.294 1.00 89.06 194 SER A O 1
ATOM 1578 N N . ASN A 1 195 ? 4.674 -6.385 6.760 1.00 89.19 195 ASN A N 1
ATOM 1579 C CA . ASN A 1 195 ? 5.026 -6.028 5.392 1.00 89.19 195 ASN A CA 1
ATOM 1580 C C .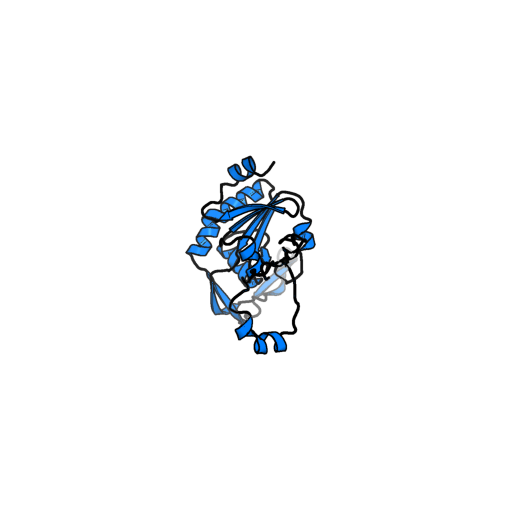 ASN A 1 195 ? 4.751 -7.219 4.454 1.00 89.19 195 ASN A C 1
ATOM 1582 O O . ASN A 1 195 ? 5.531 -8.177 4.457 1.00 89.19 195 ASN A O 1
ATOM 1586 N N . PRO A 1 196 ? 3.635 -7.226 3.704 1.00 92.50 196 PRO A N 1
ATOM 1587 C CA . PRO A 1 196 ? 2.574 -6.214 3.686 1.00 92.50 196 PRO A CA 1
ATOM 1588 C C . PRO A 1 196 ? 1.723 -6.155 4.965 1.00 92.50 196 PRO A C 1
ATOM 1590 O O . PRO A 1 196 ? 1.505 -7.156 5.660 1.00 92.50 196 PRO A O 1
ATOM 1593 N N . GLY A 1 197 ? 1.199 -4.966 5.248 1.00 92.31 197 GLY A N 1
ATOM 1594 C CA . GLY A 1 197 ? 0.178 -4.693 6.253 1.00 92.31 197 GLY A CA 1
ATOM 1595 C C . GLY A 1 197 ? -1.103 -4.159 5.617 1.00 92.31 197 GLY A C 1
ATOM 1596 O O . GLY A 1 197 ? -1.063 -3.551 4.554 1.00 92.31 197 GLY A O 1
ATOM 1597 N N . VAL A 1 198 ? -2.244 -4.376 6.269 1.00 93.50 198 VAL A N 1
ATOM 1598 C CA . VAL A 1 198 ? -3.537 -3.824 5.835 1.00 93.50 198 VAL A CA 1
ATOM 1599 C C . VAL A 1 198 ? -4.118 -3.003 6.972 1.00 93.50 198 VAL A C 1
ATOM 1601 O O . VAL A 1 198 ? -4.147 -3.459 8.114 1.00 93.50 198 VAL A O 1
ATOM 1604 N N . VAL A 1 199 ? -4.577 -1.798 6.673 1.00 91.75 199 VAL A N 1
ATOM 1605 C CA . VAL A 1 199 ? -5.151 -0.855 7.630 1.00 91.75 199 VAL A CA 1
ATOM 1606 C C . VAL A 1 199 ? -6.529 -0.457 7.137 1.00 91.75 199 VAL A C 1
ATOM 1608 O O . VAL A 1 199 ? -6.682 -0.034 5.998 1.00 91.75 199 VAL A O 1
ATOM 1611 N N . LEU A 1 200 ? -7.531 -0.581 8.002 1.00 91.00 200 LEU A N 1
ATOM 1612 C CA . LEU A 1 200 ? -8.838 0.013 7.765 1.00 91.00 200 LEU A CA 1
ATOM 1613 C C . LEU A 1 200 ? -8.863 1.388 8.416 1.00 91.00 200 LEU A C 1
ATOM 1615 O O . LEU A 1 200 ? -8.673 1.518 9.630 1.00 91.00 200 LEU A O 1
ATOM 1619 N N . TRP A 1 201 ? -9.112 2.390 7.594 1.00 88.31 201 TRP A N 1
ATOM 1620 C CA . TRP A 1 201 ? -9.188 3.786 7.972 1.00 88.31 201 TRP A CA 1
ATOM 1621 C C . TRP A 1 201 ? -10.610 4.305 7.765 1.00 88.31 201 TRP A C 1
ATOM 1623 O O . TRP A 1 201 ? -11.309 3.841 6.867 1.00 88.31 201 TRP A O 1
ATOM 1633 N N . ASN A 1 202 ? -11.047 5.244 8.600 1.00 87.81 202 ASN A N 1
ATOM 1634 C CA . ASN A 1 202 ? -12.305 5.965 8.432 1.00 87.81 202 ASN A CA 1
ATOM 1635 C C . ASN A 1 202 ? -12.176 7.387 8.996 1.00 87.81 202 ASN A C 1
ATOM 1637 O O . ASN A 1 202 ? -11.808 7.535 10.165 1.00 87.81 202 ASN A O 1
ATOM 1641 N N . ASN A 1 203 ? -12.482 8.409 8.190 1.00 84.62 203 ASN A N 1
ATOM 1642 C CA . ASN A 1 203 ? -12.524 9.829 8.581 1.00 84.62 203 ASN A CA 1
ATOM 1643 C C . ASN A 1 203 ? -11.310 10.270 9.415 1.00 84.62 203 ASN A C 1
ATOM 1645 O O . ASN A 1 203 ? -11.428 10.653 10.586 1.00 84.62 203 ASN A O 1
ATOM 1649 N N . GLY A 1 204 ? -10.119 10.131 8.846 1.00 77.69 204 GLY A N 1
ATOM 1650 C CA . GLY A 1 204 ? -8.889 10.518 9.534 1.00 77.69 204 GLY A CA 1
ATOM 1651 C C . GLY A 1 204 ? -8.465 9.596 10.691 1.00 77.69 204 GLY A C 1
ATOM 1652 O O . GLY A 1 204 ? -7.620 9.990 11.489 1.00 77.69 204 GLY A O 1
ATOM 1653 N N . LYS A 1 205 ? -9.068 8.410 10.880 1.00 82.94 205 LYS A N 1
ATOM 1654 C CA . LYS A 1 205 ? -8.775 7.524 12.024 1.00 82.94 205 LYS A CA 1
ATOM 1655 C C . LYS A 1 205 ? -8.571 6.072 11.616 1.00 82.94 205 LYS A C 1
ATOM 1657 O O . LYS A 1 205 ? -9.359 5.486 10.881 1.00 82.94 205 LYS A O 1
ATOM 1662 N N . ILE A 1 206 ? -7.558 5.445 12.210 1.00 87.94 206 ILE A N 1
ATOM 1663 C CA . ILE A 1 206 ? -7.320 4.005 12.081 1.00 87.94 206 ILE A CA 1
ATOM 1664 C C . ILE A 1 206 ? -8.360 3.245 12.910 1.00 87.94 206 ILE A C 1
ATOM 1666 O O . ILE A 1 206 ? -8.363 3.331 14.139 1.00 87.94 206 ILE A O 1
ATOM 1670 N N . ILE A 1 207 ? -9.206 2.465 12.239 1.00 89.19 207 ILE A N 1
ATOM 1671 C CA . ILE A 1 207 ? -10.197 1.585 12.868 1.00 89.19 207 ILE A CA 1
ATOM 1672 C C . ILE A 1 207 ? -9.550 0.263 13.269 1.00 89.19 207 ILE A C 1
ATOM 1674 O O . ILE A 1 207 ? -9.722 -0.207 14.394 1.00 89.19 207 ILE A O 1
ATOM 1678 N N . TYR A 1 208 ? -8.785 -0.339 12.356 1.00 90.19 208 TYR A N 1
ATOM 1679 C CA . TYR A 1 208 ? -8.106 -1.602 12.620 1.00 90.19 208 TYR A CA 1
ATOM 1680 C C . TYR A 1 208 ? -6.885 -1.800 11.724 1.00 90.19 208 TYR A C 1
ATOM 1682 O O . TYR A 1 208 ? -6.733 -1.149 10.693 1.00 90.19 208 TYR A O 1
ATOM 1690 N N . LYS A 1 209 ? -6.006 -2.723 12.124 1.00 91.69 209 LYS A N 1
ATOM 1691 C CA . LYS A 1 209 ? -4.830 -3.118 11.348 1.00 91.69 209 LYS A CA 1
ATOM 1692 C C . LYS A 1 209 ? -4.598 -4.620 11.406 1.00 91.69 209 LYS A C 1
ATOM 1694 O O . LYS A 1 209 ? -4.691 -5.228 12.471 1.00 91.69 209 LYS A O 1
ATOM 1699 N N . TRP A 1 210 ? -4.235 -5.200 10.271 1.00 93.06 210 TRP A N 1
ATOM 1700 C CA . TRP A 1 210 ? -3.956 -6.620 10.119 1.00 93.06 210 TRP A CA 1
ATOM 1701 C C . TRP A 1 210 ? -2.574 -6.852 9.524 1.00 93.06 210 TRP A C 1
ATOM 1703 O O . TRP A 1 210 ? -2.066 -6.096 8.696 1.00 93.06 210 TRP A O 1
ATOM 1713 N N . HIS A 1 211 ? -1.990 -7.968 9.940 1.00 92.88 211 HIS A N 1
ATOM 1714 C CA . HIS A 1 211 ? -0.883 -8.593 9.236 1.00 92.88 211 HIS A CA 1
ATOM 1715 C C . HIS A 1 211 ? -1.438 -9.372 8.035 1.00 92.88 211 HIS A C 1
ATOM 1717 O O . HIS A 1 211 ? -2.491 -9.993 8.179 1.00 92.88 211 HIS A O 1
ATOM 1723 N N . TYR A 1 212 ? -0.729 -9.431 6.901 1.00 88.56 212 TYR A N 1
ATOM 1724 C CA . TYR A 1 212 ? -1.218 -10.098 5.678 1.00 88.56 212 TYR A CA 1
ATOM 1725 C C . TYR A 1 212 ? -1.760 -11.523 5.908 1.00 88.56 212 TYR A C 1
ATOM 1727 O O . TYR A 1 212 ? -2.791 -11.891 5.371 1.00 88.56 212 TYR A O 1
ATOM 1735 N N . LYS A 1 213 ? -1.117 -12.322 6.772 1.00 89.62 213 LYS A N 1
ATOM 1736 C CA . LYS A 1 213 ? -1.577 -13.682 7.139 1.00 89.62 213 LYS A CA 1
ATOM 1737 C C . LYS A 1 213 ? -2.911 -13.752 7.892 1.00 89.62 213 LYS A C 1
ATOM 1739 O O . LYS A 1 213 ? -3.510 -14.817 7.951 1.00 89.62 213 LYS A O 1
ATOM 1744 N N . LYS A 1 214 ? -3.306 -12.676 8.570 1.00 91.19 214 LYS A N 1
ATOM 1745 C CA . LYS A 1 214 ? -4.489 -12.624 9.445 1.00 91.19 214 LYS A CA 1
ATOM 1746 C C . LYS A 1 214 ? -5.534 -11.637 8.936 1.00 91.19 214 LYS A C 1
ATOM 1748 O O . LYS A 1 214 ? -6.446 -11.295 9.686 1.00 91.19 214 LYS A O 1
ATOM 1753 N N . VAL A 1 215 ? -5.374 -11.136 7.712 1.00 90.50 215 VAL A N 1
ATOM 1754 C CA . VAL A 1 215 ? -6.369 -10.250 7.125 1.00 90.50 215 VAL A CA 1
ATOM 1755 C C . VAL A 1 215 ? -7.624 -11.073 6.813 1.00 90.50 215 VAL A C 1
ATOM 1757 O O . VAL A 1 215 ? -7.517 -12.130 6.186 1.00 90.50 215 VAL A O 1
ATOM 1760 N N . PRO A 1 216 ? -8.802 -10.664 7.305 1.00 90.75 216 PRO A N 1
ATOM 1761 C CA . PRO A 1 216 ? -10.046 -11.326 6.952 1.00 90.75 216 PRO A CA 1
ATOM 1762 C C . PRO A 1 216 ? -10.405 -11.039 5.489 1.00 90.75 216 PRO A C 1
ATOM 1764 O O . PRO A 1 216 ? -9.877 -10.121 4.862 1.00 90.75 216 PRO A O 1
ATOM 1767 N N . THR A 1 217 ? -11.346 -11.810 4.948 1.00 91.19 217 THR A N 1
ATOM 1768 C CA . THR A 1 217 ? -11.955 -11.484 3.652 1.00 91.19 217 THR A CA 1
ATOM 1769 C C . THR A 1 217 ? -12.706 -10.153 3.729 1.00 91.19 217 THR A C 1
ATOM 1771 O O . THR A 1 217 ? -13.163 -9.759 4.807 1.00 91.19 217 THR A O 1
ATOM 1774 N N . PHE A 1 218 ? -12.874 -9.482 2.585 1.00 88.69 218 PHE A N 1
ATOM 1775 C CA . PHE A 1 218 ? -13.616 -8.222 2.524 1.00 88.69 218 PHE A CA 1
ATOM 1776 C C . PHE A 1 218 ? -15.029 -8.357 3.110 1.00 88.69 218 PHE A C 1
ATOM 1778 O O . PHE A 1 218 ? -15.430 -7.533 3.918 1.00 88.69 218 PHE A O 1
ATOM 1785 N N . ASP A 1 219 ? -15.743 -9.441 2.803 1.00 88.75 219 ASP A N 1
ATOM 1786 C CA . ASP A 1 219 ? -17.109 -9.688 3.283 1.00 88.75 219 ASP A CA 1
ATOM 1787 C C . ASP A 1 219 ? -17.196 -9.734 4.825 1.00 88.75 219 ASP A C 1
ATOM 1789 O O . ASP A 1 219 ? -18.099 -9.168 5.450 1.00 88.75 219 ASP A O 1
ATOM 1793 N N . THR A 1 220 ? -16.208 -10.375 5.460 1.00 88.69 220 THR A N 1
ATOM 1794 C CA . THR A 1 220 ? -16.099 -10.431 6.927 1.00 88.69 220 THR A CA 1
ATOM 1795 C C . THR A 1 220 ? -15.715 -9.071 7.505 1.00 88.69 220 THR A C 1
ATOM 1797 O O . THR A 1 220 ? -16.254 -8.665 8.533 1.00 88.69 220 THR A O 1
ATOM 1800 N N . MET A 1 221 ? -14.798 -8.359 6.844 1.00 88.69 221 MET A N 1
ATOM 1801 C CA . MET A 1 221 ? -14.374 -7.021 7.251 1.00 88.69 221 MET A CA 1
ATOM 1802 C C . MET A 1 221 ? -15.538 -6.031 7.196 1.00 88.69 221 MET A C 1
ATOM 1804 O O . MET A 1 221 ? -15.760 -5.300 8.162 1.00 88.69 221 MET A O 1
ATOM 1808 N N . ALA A 1 222 ? -16.299 -6.062 6.103 1.00 86.62 222 ALA A N 1
ATOM 1809 C CA . ALA A 1 222 ? -17.469 -5.232 5.902 1.00 86.62 222 ALA A CA 1
ATOM 1810 C C . ALA A 1 222 ? -18.484 -5.474 7.019 1.00 86.62 222 ALA A C 1
ATOM 1812 O O . ALA A 1 222 ? -18.801 -4.559 7.763 1.00 86.62 222 ALA A O 1
ATOM 1813 N N . SER A 1 223 ? -18.862 -6.732 7.252 1.00 87.69 223 SER A N 1
ATOM 1814 C CA . SER A 1 223 ? -19.848 -7.091 8.282 1.00 87.69 223 SER A CA 1
ATOM 1815 C C . SER A 1 223 ? -19.452 -6.684 9.711 1.00 87.69 223 SER A C 1
ATOM 1817 O O . SER A 1 223 ? -20.315 -6.428 10.548 1.00 87.69 223 SER A O 1
ATOM 1819 N N . GLN A 1 224 ? -18.154 -6.675 10.030 1.00 85.94 224 GLN A N 1
ATOM 1820 C CA . GLN A 1 224 ? -17.674 -6.410 11.390 1.00 85.94 224 GLN A CA 1
ATOM 1821 C C . GLN A 1 224 ? -17.385 -4.931 11.659 1.00 85.94 224 GLN A C 1
ATOM 1823 O O . GLN A 1 224 ? -17.627 -4.457 12.774 1.00 85.94 224 GLN A O 1
ATOM 1828 N N . TYR A 1 225 ? -16.843 -4.217 10.671 1.00 83.81 225 TYR A N 1
ATOM 1829 C CA . TYR A 1 225 ? -16.216 -2.910 10.884 1.00 83.81 225 TYR A CA 1
ATOM 1830 C C . TYR A 1 225 ? -16.781 -1.791 10.007 1.00 83.81 225 TYR A C 1
ATOM 1832 O O . TYR A 1 225 ? -16.671 -0.625 10.397 1.00 83.81 225 TYR A O 1
ATOM 1840 N N . ILE A 1 226 ? -17.373 -2.128 8.860 1.00 79.44 226 ILE A N 1
ATOM 1841 C CA . ILE A 1 226 ? -17.985 -1.165 7.942 1.00 79.44 226 ILE A CA 1
ATOM 1842 C C . ILE A 1 226 ? -19.480 -1.144 8.260 1.00 79.44 226 ILE A C 1
ATOM 1844 O O . ILE A 1 226 ? -20.180 -2.132 8.058 1.00 79.44 226 ILE A O 1
ATOM 1848 N N . ARG A 1 227 ? -19.943 -0.051 8.861 1.00 69.25 227 ARG A N 1
ATOM 1849 C CA . ARG A 1 227 ? -21.336 0.117 9.287 1.00 69.25 227 ARG A CA 1
ATOM 1850 C C . ARG A 1 227 ? -22.021 1.202 8.487 1.00 69.25 227 ARG A C 1
ATOM 1852 O O . ARG A 1 227 ? -21.321 2.182 8.150 1.00 69.25 227 ARG A O 1
#

Foldseek 3Di:
DFPVPDDDDDDPVVCVVCVVVQPPGDDDDPDPPPDPPDPPVLLVPWWKAAQVGHTCSVVVLQDADKEKEWEALDFAWDKDWDWDFDFDFDWDWDWDWDQDPPVRDTDIDTDTDGDDTDGDGDTDIDIGGDPVLLCLLQVQVQQQQVVCVVVVHAYEYEYEPDHPVNVVNSCVSNVDPHGYIYTHSVSSCVVDVARGKIFIDHNNDTPDIDHSVPDDHNVVCCVPGPD

Sequence (227 aa):
HNTDGRKLELPNAQYMKEFQSYKTEWKVVDNIQTEPTVKKTKLSDFEVMDLDGEDLTEEFLSEEGYTLMIVAHELKYDSEMATMVIQDTTYLTDTIMVFELETKEETQQIVRSISSIVPSDQRYVKYNWDIDYIDKYKNIIRPLADKALSNGVKVKAVMGGADEDIVRSFKNVTGLDIEFYKADDILLKTIVRSNPGVVLWNNGKIIYKWHYKKVPTFDTMASQYIR

Secondary structure (DSSP, 8-state):
--TT-------HHHHHHHTTTGGGT-----------SS---TTTT--EE-SS--B-HHHHHH--SEEEEEEESS--EEEEEEEEEE--EEEEEEEEEEEETTTTEEEEEEEEEEEEE--EEEEEEEEEE-HHHHHHIIIIIHHHHHHHHHTT-EEEEEEET--HHHHHHHHHHH---SEEEEE-HHHHHHH--SSSEEEEEETTEEEEEEEGGGPPPHHHHHHHH--